Protein AF-A9FAC5-F1 (afdb_monomer)

Foldseek 3Di:
DQDLLNVLLLQLLQVLLVQFFDWDAQPQLDPVRQGFSTWTAGDPVRLVVLVLLAPSSVLRVHTATEDADQAQDAPVVVVSQLVSQVSVLVVVCVVVVHHDPRHAYEYQHQADNPNCCVVQVWDDDPPAWQWTDHDVVSNYIYGGLVRHDPDSSSLSSLCSHAFPSVLVSVVVLLPDDPPPVSCVRNVVSLVVSLVDDDDDPPDDDPRNVSSVVSSVVSVVSVVVVVVVVVVVVVVVVVVVVVVVVVVVVVVVVVVVVVVVD

Sequence (261 aa):
MRSRFDAFGKNVLRETLALTGGADTEVEVIATSQTMDIWYVPDPARAALRAELGLLGELAAEPCQFELFHDTPGPAELRGCVRKQLHWHHELERRAGGAVLFPRLCVLSSGRPATVLDAFGFAPVPGRAGLYQAAPGWRIDVVVIAELPRTRDTLLLRLLGAGAVLRDAIHELVALPDDAWERGIALPWLLRLRFEVPAEPSARTAEDVEEEEIVTEVQQWFEQLKQSLRDEARREALLEGRKEGLQEGRKEGLQEGLKEG

Nearest PDB structures (foldseek):
  1uom-assembly1_A-2  TM=2.598E-01  e=5.347E+00  Homo sapiens
  8daf-assembly1_A  TM=1.885E-01  e=9.052E+00  Homo sapiens

Secondary structure (DSSP, 8-state):
---HHHHHHHHHHHHHHHTTEEEEES-EEETTTEE-SEEEEE-GGGHHHHHHTHHHHHHTSSSEEEEEESS---HHHHHHHHHHHHHHHHHHHHHHTS--PPPEEEEEESS--HHHHHHHT-EEPTT-TTEEE--GGG-EEEEEGGGS-SSGGGHHHHTTS-HHHHHHHHHHHHTS-TT-HHHHHHHHHHHHHTT-----GGG--HHHHHHHHHHHHHHHHHHHHHHHHHHHHHHHHHHHHHHHHHHHHHHHHHHHHHHH-

Solvent-accessible surface area (backbone atoms only — not comparable to full-atom values): 14229 Å² total; per-residue (Å²): 130,85,50,68,66,46,56,40,32,52,50,42,52,37,57,59,45,46,77,28,24,53,50,44,62,59,49,71,56,45,102,83,75,46,57,43,58,30,43,36,38,55,37,78,91,31,50,69,65,26,58,73,45,26,59,60,22,61,70,46,69,46,49,26,37,42,41,81,28,64,54,54,53,48,64,68,55,50,52,49,52,51,52,49,51,56,47,42,43,53,52,51,20,64,74,69,74,43,93,64,83,81,54,35,38,38,40,40,20,12,38,80,34,60,70,34,33,63,77,64,55,41,41,76,43,87,96,38,66,31,35,27,36,43,66,77,92,67,37,44,40,41,36,23,32,69,50,46,64,98,44,80,46,38,35,73,57,22,52,42,26,46,66,72,46,21,50,53,28,49,56,54,53,66,70,45,63,92,83,39,65,65,48,73,54,43,49,68,42,57,60,51,57,61,74,70,74,86,90,70,89,89,76,72,52,75,66,55,52,50,53,50,49,48,46,50,51,54,50,54,52,52,52,50,50,56,49,50,55,52,52,48,55,49,50,51,51,51,53,51,52,51,51,50,52,55,52,50,54,53,53,51,54,53,54,51,56,66,72,78,108

Mean predicted aligned error: 8.63 Å

Organism: Sorangium cellulosum (strain So ce56) (NCBI:txid448385)

pLDDT: mean 86.5, std 12.96, range [34.47, 98.62]

Structure (mmCIF, N/CA/C/O backbone):
data_AF-A9FAC5-F1
#
_entry.id   AF-A9FAC5-F1
#
loop_
_atom_site.group_PDB
_atom_site.id
_atom_site.type_symbol
_atom_site.label_atom_id
_atom_site.label_alt_id
_atom_site.label_comp_id
_atom_site.label_asym_id
_atom_site.label_entity_id
_atom_site.label_seq_id
_atom_site.pdbx_PDB_ins_code
_atom_site.Cartn_x
_atom_site.Cartn_y
_atom_site.Cartn_z
_atom_site.occupancy
_atom_site.B_iso_or_equiv
_atom_site.auth_seq_id
_atom_site.auth_comp_id
_atom_site.auth_asym_id
_atom_site.auth_atom_id
_atom_site.pdbx_PDB_model_num
ATOM 1 N N . MET A 1 1 ? 3.709 20.226 -5.964 1.00 34.47 1 MET A N 1
ATOM 2 C CA . MET A 1 1 ? 3.265 20.216 -4.554 1.00 34.47 1 MET A CA 1
ATOM 3 C C . MET A 1 1 ? 2.830 18.786 -4.281 1.00 34.47 1 MET A C 1
ATOM 5 O O . MET A 1 1 ? 2.021 18.307 -5.061 1.00 34.47 1 MET A O 1
ATOM 9 N N . ARG A 1 2 ? 3.424 18.059 -3.323 1.00 50.31 2 ARG A N 1
ATOM 10 C CA . ARG A 1 2 ? 2.887 16.733 -2.954 1.00 50.31 2 ARG A CA 1
ATOM 11 C C . ARG A 1 2 ? 1.524 16.982 -2.302 1.00 50.31 2 ARG A C 1
ATOM 13 O O . ARG A 1 2 ? 1.450 17.831 -1.414 1.00 50.31 2 ARG A O 1
ATOM 20 N N . SER A 1 3 ? 0.461 16.354 -2.800 1.00 68.81 3 SER A N 1
ATOM 21 C CA . SER A 1 3 ? -0.874 16.507 -2.214 1.00 68.81 3 SER A CA 1
ATOM 22 C C . SER A 1 3 ? -0.889 15.890 -0.808 1.00 68.81 3 SER A C 1
ATOM 24 O O . SER A 1 3 ? -0.081 15.018 -0.485 1.00 68.81 3 SER A O 1
ATOM 26 N N . ARG A 1 4 ? -1.802 16.328 0.061 1.00 76.19 4 ARG A N 1
ATOM 27 C CA . ARG A 1 4 ? -2.005 15.726 1.396 1.00 76.19 4 ARG A CA 1
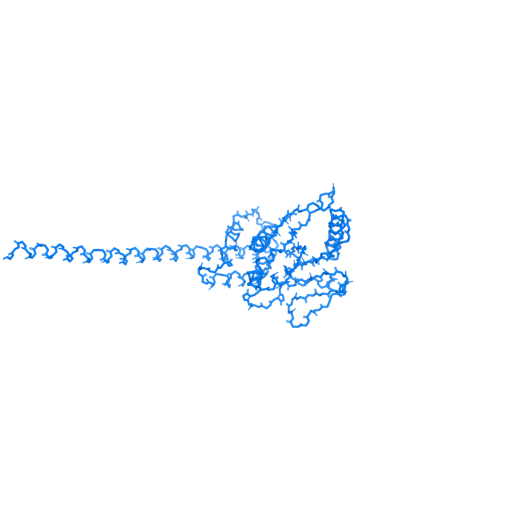ATOM 28 C C . ARG A 1 4 ? -2.288 14.219 1.330 1.00 76.19 4 ARG A C 1
ATOM 30 O O . ARG A 1 4 ? -1.847 13.465 2.195 1.00 76.19 4 ARG A O 1
ATOM 37 N N . PHE A 1 5 ? -2.952 13.772 0.263 1.00 79.75 5 PHE A N 1
ATOM 38 C CA . PHE A 1 5 ? -3.202 12.358 -0.014 1.00 79.75 5 PHE A CA 1
ATOM 39 C C . PHE A 1 5 ? -1.917 11.598 -0.364 1.00 79.75 5 PHE A C 1
ATOM 41 O O . PHE A 1 5 ? -1.731 10.482 0.115 1.00 79.75 5 PHE A O 1
ATOM 48 N N . ASP A 1 6 ? -0.977 12.223 -1.082 1.00 79.50 6 ASP A N 1
ATOM 49 C CA . ASP A 1 6 ? 0.354 11.655 -1.333 1.00 79.50 6 ASP A CA 1
ATOM 50 C C . ASP A 1 6 ? 1.128 11.439 -0.020 1.00 79.50 6 ASP A C 1
ATOM 52 O O . ASP A 1 6 ? 1.704 10.374 0.212 1.00 79.50 6 ASP A O 1
ATOM 56 N N . ALA A 1 7 ? 1.090 12.417 0.893 1.00 81.69 7 ALA A N 1
ATOM 57 C CA . ALA A 1 7 ? 1.713 12.286 2.210 1.00 81.69 7 ALA A CA 1
ATOM 58 C C . ALA A 1 7 ? 1.031 11.208 3.070 1.00 81.69 7 ALA A C 1
ATOM 60 O O . ALA A 1 7 ? 1.715 10.404 3.708 1.00 81.69 7 ALA A O 1
ATOM 61 N N . PHE A 1 8 ? -0.302 11.166 3.081 1.00 87.00 8 PHE A N 1
ATOM 62 C CA . PHE A 1 8 ? -1.079 10.127 3.754 1.00 87.00 8 PHE A CA 1
ATOM 63 C C . PHE A 1 8 ? -0.699 8.730 3.247 1.00 87.00 8 PHE A C 1
ATOM 65 O O . PHE A 1 8 ? -0.256 7.891 4.036 1.00 87.00 8 PHE A O 1
ATOM 72 N N . GLY A 1 9 ? -0.783 8.505 1.935 1.00 89.00 9 GLY A N 1
ATOM 73 C CA . GLY A 1 9 ? -0.515 7.207 1.330 1.00 89.00 9 GLY A CA 1
ATOM 74 C C . GLY A 1 9 ? 0.923 6.738 1.557 1.00 89.00 9 GLY A C 1
ATOM 75 O O . GLY A 1 9 ? 1.145 5.595 1.956 1.00 89.00 9 GLY A O 1
ATOM 76 N N . LYS A 1 10 ? 1.912 7.631 1.416 1.00 88.88 10 LYS A N 1
ATOM 77 C CA . LYS A 1 10 ? 3.325 7.300 1.685 1.00 88.88 10 LYS A CA 1
ATOM 78 C C . LYS A 1 10 ? 3.562 6.871 3.122 1.00 88.88 10 LYS A C 1
ATOM 80 O O . LYS A 1 10 ? 4.290 5.910 3.363 1.00 88.88 10 LYS A O 1
ATOM 85 N N . ASN A 1 11 ? 2.951 7.560 4.081 1.00 90.94 11 ASN A N 1
ATOM 86 C CA . ASN A 1 11 ? 3.130 7.230 5.487 1.00 90.94 11 ASN A CA 1
ATOM 87 C C . ASN A 1 11 ? 2.433 5.918 5.874 1.00 90.94 11 ASN A C 1
ATOM 89 O O . ASN A 1 11 ? 3.052 5.103 6.559 1.00 90.94 11 ASN A O 1
ATOM 93 N N . VAL A 1 12 ? 1.207 5.678 5.393 1.00 93.31 12 VAL A N 1
ATOM 94 C CA . VAL A 1 12 ? 0.502 4.399 5.596 1.00 93.31 12 VAL A CA 1
ATOM 95 C C . VAL A 1 12 ? 1.305 3.248 4.997 1.00 93.31 12 VAL A C 1
ATOM 97 O O . VAL A 1 12 ? 1.543 2.244 5.671 1.00 93.31 12 VAL A O 1
ATOM 100 N N . LEU A 1 13 ? 1.783 3.402 3.759 1.00 95.00 13 LEU A N 1
ATOM 101 C CA . LEU A 1 13 ? 2.592 2.390 3.086 1.00 95.00 13 LEU A CA 1
ATOM 102 C C . LEU A 1 13 ? 3.901 2.116 3.844 1.00 95.00 13 LEU A C 1
ATOM 104 O O . LEU A 1 13 ? 4.227 0.955 4.092 1.00 95.00 13 LEU A O 1
ATOM 108 N N . ARG A 1 14 ? 4.619 3.165 4.274 1.00 94.56 14 ARG A N 1
ATOM 109 C CA . ARG A 1 14 ? 5.858 3.026 5.059 1.00 94.56 14 ARG A CA 1
ATOM 110 C C . ARG A 1 14 ? 5.616 2.281 6.365 1.00 94.56 14 ARG A C 1
ATOM 112 O O . ARG A 1 14 ? 6.342 1.337 6.652 1.00 94.56 14 ARG A O 1
ATOM 119 N N . GLU A 1 15 ? 4.640 2.701 7.167 1.00 93.81 15 GLU A N 1
ATOM 120 C CA . GLU A 1 15 ? 4.400 2.079 8.475 1.00 93.81 15 GLU A CA 1
ATOM 121 C C . GLU A 1 15 ? 3.932 0.633 8.353 1.00 93.81 15 GLU A C 1
ATOM 123 O O . GLU A 1 15 ? 4.377 -0.214 9.123 1.00 93.81 15 GLU A O 1
ATOM 128 N N . THR A 1 16 ? 3.130 0.332 7.332 1.00 95.06 16 THR A N 1
ATOM 129 C CA . THR A 1 16 ? 2.745 -1.045 7.007 1.00 95.06 16 THR A CA 1
ATOM 130 C C . THR A 1 16 ? 3.970 -1.904 6.700 1.00 95.06 16 THR A C 1
ATOM 132 O O . THR A 1 16 ? 4.147 -2.979 7.272 1.00 95.06 16 THR A O 1
ATOM 135 N N . LEU A 1 17 ? 4.853 -1.431 5.817 1.00 96.31 17 LEU A N 1
ATOM 136 C CA . LEU A 1 17 ? 6.056 -2.167 5.429 1.00 96.31 17 LEU A CA 1
ATOM 137 C C . LEU A 1 17 ? 7.047 -2.305 6.597 1.00 96.31 17 LEU A C 1
ATOM 139 O O . LEU A 1 17 ? 7.633 -3.374 6.777 1.00 96.31 17 LEU A O 1
ATOM 143 N N . ALA A 1 18 ? 7.173 -1.284 7.447 1.00 95.44 18 ALA A N 1
ATOM 144 C CA . ALA A 1 18 ? 8.044 -1.291 8.626 1.00 95.44 18 ALA A CA 1
ATOM 145 C C . ALA A 1 18 ? 7.684 -2.381 9.655 1.00 95.44 18 ALA A C 1
ATOM 147 O O . ALA A 1 18 ? 8.533 -2.794 10.448 1.00 95.44 18 ALA A O 1
ATOM 148 N N . LEU A 1 19 ? 6.456 -2.917 9.622 1.00 93.00 19 LEU A N 1
ATOM 149 C CA . LEU A 1 19 ? 6.084 -4.088 10.423 1.00 93.00 19 LEU A CA 1
ATOM 150 C C . LEU A 1 19 ? 6.889 -5.335 10.051 1.00 93.00 19 LEU A C 1
ATOM 152 O O . LEU A 1 19 ? 6.982 -6.260 10.854 1.00 93.00 19 LEU A O 1
ATOM 156 N N . THR A 1 20 ? 7.469 -5.392 8.854 1.00 95.94 20 THR A N 1
ATOM 157 C CA . THR A 1 20 ? 7.966 -6.641 8.267 1.00 95.94 20 THR A CA 1
ATOM 158 C C . THR A 1 20 ? 9.364 -6.573 7.653 1.00 95.94 20 THR A C 1
ATOM 160 O O . THR A 1 20 ? 9.864 -7.588 7.160 1.00 95.94 20 THR A O 1
ATOM 163 N N . GLY A 1 21 ? 9.999 -5.403 7.681 1.00 94.94 21 GLY A N 1
ATOM 164 C CA . GLY A 1 21 ? 11.314 -5.161 7.100 1.00 94.94 21 GLY A CA 1
ATOM 165 C C . GLY A 1 21 ? 11.781 -3.720 7.300 1.00 94.94 21 GLY A C 1
ATOM 166 O O . GLY A 1 21 ? 11.101 -2.923 7.945 1.00 94.94 21 GLY A O 1
ATOM 167 N N . GLY A 1 22 ? 12.944 -3.388 6.742 1.00 90.94 22 GLY A N 1
ATOM 168 C CA . GLY A 1 22 ? 13.412 -2.005 6.649 1.00 90.94 22 GLY A CA 1
ATOM 169 C C . GLY A 1 22 ? 12.649 -1.266 5.553 1.00 90.94 22 GLY A C 1
ATOM 170 O O . GLY A 1 22 ? 12.572 -1.766 4.434 1.00 90.94 22 GLY A O 1
ATOM 171 N N . ALA A 1 23 ? 12.072 -0.108 5.873 1.00 86.88 23 ALA A N 1
ATOM 172 C CA . ALA A 1 23 ? 11.305 0.723 4.946 1.00 86.88 23 ALA A CA 1
ATOM 173 C C . ALA A 1 23 ? 11.825 2.165 5.006 1.00 86.88 23 ALA A C 1
ATOM 175 O O . ALA A 1 23 ? 11.341 2.984 5.791 1.00 86.88 23 ALA A O 1
ATOM 176 N N . ASP A 1 24 ? 12.836 2.453 4.191 1.00 83.94 24 ASP A N 1
ATOM 177 C CA . ASP A 1 24 ? 13.500 3.750 4.157 1.00 83.94 24 ASP A CA 1
ATOM 178 C C . ASP A 1 24 ? 12.782 4.676 3.173 1.00 83.94 24 ASP A C 1
ATOM 180 O O . ASP A 1 24 ? 12.600 4.344 2.000 1.00 83.94 24 ASP A O 1
ATOM 184 N N . THR A 1 25 ? 12.380 5.856 3.640 1.00 77.25 25 THR A N 1
ATOM 185 C CA . THR A 1 25 ? 11.838 6.910 2.777 1.00 77.25 25 THR A CA 1
ATOM 186 C C . THR A 1 25 ? 12.930 7.855 2.322 1.00 77.25 25 THR A C 1
ATOM 188 O O . THR A 1 25 ? 13.894 8.094 3.043 1.00 77.25 25 THR A O 1
ATOM 191 N N . GLU A 1 26 ? 12.721 8.461 1.158 1.00 66.56 26 GLU A N 1
ATOM 192 C CA . GLU A 1 26 ? 13.563 9.544 0.650 1.00 66.56 26 GLU A CA 1
ATOM 193 C C . GLU A 1 26 ? 15.040 9.166 0.465 1.00 66.56 26 GLU A C 1
ATOM 195 O O . GLU A 1 26 ? 15.929 10.010 0.564 1.00 66.56 26 GLU A O 1
ATOM 200 N N . VAL A 1 27 ? 15.307 7.894 0.152 1.00 63.78 27 VAL A N 1
ATOM 201 C CA . VAL A 1 27 ? 16.659 7.422 -0.159 1.00 63.78 27 VAL A CA 1
ATOM 202 C C . VAL A 1 27 ? 17.192 8.207 -1.353 1.00 63.78 27 VAL A C 1
ATOM 204 O O . VAL A 1 27 ? 16.611 8.173 -2.442 1.00 63.78 27 VAL A O 1
ATOM 207 N N . GLU A 1 28 ? 18.282 8.941 -1.128 1.00 64.38 28 GLU A N 1
ATOM 208 C CA . GLU A 1 28 ? 18.936 9.722 -2.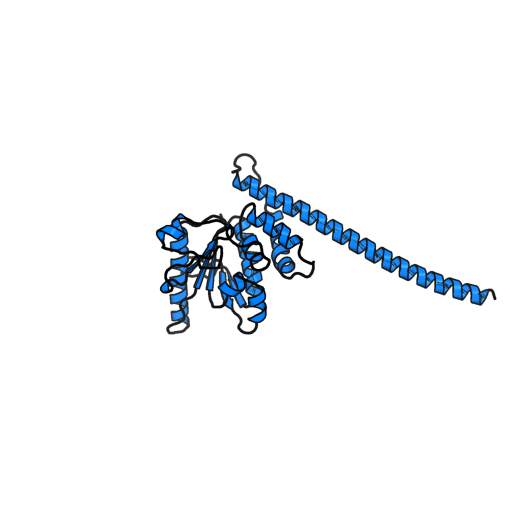168 1.00 64.38 28 GLU A CA 1
ATOM 209 C C . GLU A 1 28 ? 19.572 8.776 -3.182 1.00 64.38 28 GLU A C 1
ATOM 211 O O . GLU A 1 28 ? 20.466 7.987 -2.870 1.00 64.38 28 GLU A O 1
ATOM 216 N N . VAL A 1 29 ? 19.067 8.857 -4.408 1.00 60.47 29 VAL A N 1
ATOM 217 C CA . VAL A 1 29 ? 19.513 8.022 -5.512 1.00 60.47 29 VAL A CA 1
ATOM 218 C C . VAL A 1 29 ? 20.714 8.673 -6.186 1.00 60.47 29 VAL A C 1
ATOM 220 O O . VAL A 1 29 ? 21.734 8.027 -6.320 1.00 60.47 29 VAL A O 1
ATOM 223 N N . ILE A 1 30 ? 20.6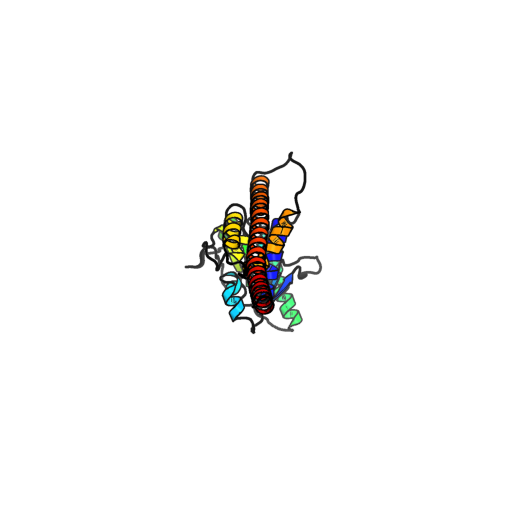42 9.960 -6.547 1.00 56.12 30 ILE A N 1
ATOM 224 C CA . ILE A 1 30 ? 21.716 10.707 -7.234 1.00 56.12 30 ILE A CA 1
ATOM 225 C C . ILE A 1 30 ? 22.070 11.948 -6.408 1.00 56.12 30 ILE A C 1
ATOM 227 O O . ILE A 1 30 ? 21.158 12.571 -5.874 1.00 56.12 30 ILE A O 1
ATOM 231 N N . ALA A 1 31 ? 23.328 12.407 -6.470 1.00 53.28 31 ALA A N 1
ATOM 232 C CA . ALA A 1 31 ? 23.818 13.696 -5.941 1.00 53.28 31 ALA A CA 1
ATOM 233 C C . ALA A 1 31 ? 23.070 14.963 -6.442 1.00 53.28 31 ALA A C 1
ATOM 235 O O . ALA A 1 31 ? 23.428 16.086 -6.093 1.00 53.28 31 ALA A O 1
ATOM 236 N N . THR A 1 32 ? 22.051 14.807 -7.293 1.00 49.69 32 THR A N 1
ATOM 237 C CA . THR A 1 32 ? 21.131 15.853 -7.758 1.00 49.69 32 THR A CA 1
ATOM 238 C C . THR A 1 32 ? 19.740 15.757 -7.106 1.00 49.69 32 THR A C 1
ATOM 240 O O . THR A 1 32 ? 18.773 16.271 -7.667 1.00 49.69 32 THR A O 1
ATOM 243 N N . SER A 1 33 ? 19.613 15.158 -5.909 1.00 61.03 33 SER A N 1
ATOM 244 C CA . SER A 1 33 ? 18.396 15.120 -5.062 1.00 61.03 33 SER A CA 1
ATOM 245 C C . SER A 1 33 ? 17.191 14.335 -5.610 1.00 61.03 33 SER A C 1
ATOM 247 O O . SER A 1 33 ? 16.037 14.663 -5.342 1.00 61.03 33 SER A O 1
ATOM 249 N N . GLN A 1 34 ? 17.417 13.280 -6.398 1.00 63.00 34 GLN A N 1
ATOM 250 C CA . GLN A 1 34 ? 16.326 12.359 -6.749 1.00 63.00 34 GLN A CA 1
ATOM 251 C C . GLN A 1 34 ? 16.097 11.385 -5.592 1.00 63.00 34 GLN A C 1
ATOM 253 O O . GLN A 1 34 ? 17.019 10.664 -5.220 1.00 63.00 34 GLN A O 1
ATOM 258 N N . THR A 1 35 ? 14.875 11.338 -5.065 1.00 75.00 35 THR A N 1
ATOM 259 C CA . THR A 1 35 ? 14.494 10.428 -3.983 1.00 75.00 35 THR A CA 1
ATOM 260 C C . THR A 1 35 ? 13.489 9.380 -4.449 1.00 75.00 35 THR A C 1
ATOM 262 O O . THR A 1 35 ? 12.613 9.650 -5.282 1.00 75.00 35 THR A O 1
ATOM 265 N N . MET A 1 36 ? 13.643 8.162 -3.936 1.00 83.69 36 MET A N 1
ATOM 266 C CA . MET A 1 36 ? 12.613 7.121 -4.021 1.00 83.69 36 MET A CA 1
ATOM 267 C C . MET A 1 36 ? 11.566 7.382 -2.945 1.00 83.69 36 MET A C 1
ATOM 269 O O . MET A 1 36 ? 11.909 7.890 -1.873 1.00 83.69 36 MET A O 1
ATOM 273 N N . ASP A 1 37 ? 10.308 7.027 -3.208 1.00 89.06 37 ASP A N 1
ATOM 274 C CA . ASP A 1 37 ? 9.290 7.158 -2.166 1.00 89.06 37 ASP A CA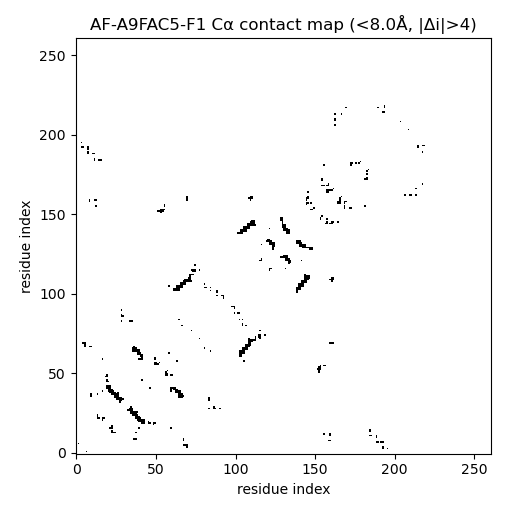 1
ATOM 275 C C . ASP A 1 37 ? 9.587 6.193 -1.017 1.00 89.06 37 ASP A C 1
ATOM 277 O O . ASP A 1 37 ? 9.719 6.637 0.123 1.00 89.06 37 ASP A O 1
ATOM 281 N N . ILE A 1 38 ? 9.751 4.899 -1.320 1.00 93.88 38 ILE A N 1
ATOM 282 C CA . ILE A 1 38 ? 10.164 3.888 -0.340 1.00 93.88 38 ILE A CA 1
ATOM 283 C C . ILE A 1 38 ? 11.137 2.896 -0.976 1.00 93.88 38 ILE A C 1
ATOM 285 O O . ILE A 1 38 ? 10.849 2.291 -2.012 1.00 93.88 38 ILE A O 1
ATOM 289 N N . TRP A 1 39 ? 12.268 2.682 -0.310 1.00 95.56 39 TRP A N 1
ATOM 290 C CA . TRP A 1 39 ? 13.114 1.511 -0.495 1.00 95.56 39 TRP A CA 1
ATOM 291 C C . TRP A 1 39 ? 12.816 0.502 0.612 1.00 95.56 39 TRP A C 1
ATOM 293 O O . TRP A 1 39 ? 12.909 0.823 1.797 1.00 95.56 39 TRP A O 1
ATOM 303 N N . TYR A 1 40 ? 12.445 -0.714 0.225 1.00 96.69 40 TYR A N 1
ATOM 304 C CA . TYR A 1 40 ? 12.062 -1.764 1.154 1.00 96.69 40 TYR A CA 1
ATOM 305 C C . TYR A 1 40 ? 13.028 -2.947 1.110 1.00 96.69 40 TYR A C 1
ATOM 307 O O . TYR A 1 40 ? 13.403 -3.417 0.035 1.00 96.69 40 TYR A O 1
ATOM 315 N N . VAL A 1 41 ? 13.379 -3.469 2.287 1.00 96.62 41 VAL A N 1
ATOM 316 C CA . VAL A 1 41 ? 14.167 -4.692 2.469 1.00 96.62 41 VAL A CA 1
ATOM 317 C C . VAL A 1 41 ? 13.436 -5.614 3.455 1.00 96.62 41 VAL A C 1
ATOM 319 O O . VAL A 1 41 ? 13.334 -5.263 4.633 1.00 96.62 41 VAL A O 1
ATOM 322 N N . PRO A 1 42 ? 12.942 -6.792 3.028 1.00 97.00 42 PRO A N 1
ATOM 323 C CA . PRO A 1 42 ? 12.205 -7.695 3.910 1.00 97.00 42 PRO A CA 1
ATOM 324 C C . PRO A 1 42 ? 13.094 -8.281 5.009 1.00 97.00 42 PRO A C 1
ATOM 326 O O . PRO A 1 42 ? 14.208 -8.723 4.736 1.00 97.00 42 PRO A O 1
ATOM 329 N N . ASP A 1 43 ? 12.572 -8.373 6.235 1.00 97.00 43 ASP A N 1
ATOM 330 C CA . ASP A 1 43 ? 13.190 -9.142 7.322 1.00 97.00 43 ASP A CA 1
ATOM 331 C C . ASP A 1 43 ? 12.785 -10.622 7.189 1.00 97.00 43 ASP A C 1
ATOM 333 O O . ASP A 1 43 ? 11.608 -10.950 7.384 1.00 97.00 43 ASP A O 1
ATOM 337 N N . PRO A 1 44 ? 13.702 -11.557 6.879 1.00 94.94 44 PRO A N 1
ATOM 338 C CA . PRO A 1 44 ? 13.358 -12.970 6.725 1.00 94.94 44 PRO A CA 1
ATOM 339 C C . PRO A 1 44 ? 12.630 -13.565 7.940 1.00 94.94 44 PRO A C 1
ATOM 341 O O . PRO A 1 44 ? 11.764 -14.421 7.758 1.00 94.94 44 PRO A O 1
ATOM 344 N N . ALA A 1 45 ? 12.903 -13.076 9.156 1.00 97.00 45 ALA A N 1
ATOM 345 C CA . ALA A 1 45 ? 12.256 -13.550 10.379 1.00 97.00 45 ALA A CA 1
ATOM 346 C C . ALA A 1 45 ? 10.761 -13.187 10.456 1.00 97.00 45 ALA A C 1
ATOM 348 O O . ALA A 1 45 ? 10.007 -13.826 11.187 1.00 97.00 45 ALA A O 1
ATOM 349 N N . ARG A 1 46 ? 10.309 -12.195 9.678 1.00 96.50 46 ARG A N 1
ATOM 350 C CA . ARG A 1 46 ? 8.919 -11.709 9.650 1.00 96.50 46 ARG A CA 1
ATOM 351 C C . ARG A 1 46 ? 8.132 -12.178 8.424 1.00 96.50 46 ARG A C 1
ATOM 353 O O . ARG A 1 46 ? 7.147 -11.552 8.045 1.00 96.50 46 ARG A O 1
ATOM 360 N N . ALA A 1 47 ? 8.544 -13.279 7.793 1.00 96.19 47 ALA A N 1
ATOM 361 C CA . ALA A 1 47 ? 7.884 -13.807 6.596 1.00 96.19 47 ALA A CA 1
ATOM 362 C C . ALA A 1 47 ? 6.401 -14.155 6.805 1.00 96.19 47 ALA A C 1
ATOM 364 O O . ALA A 1 47 ? 5.589 -13.868 5.930 1.00 96.19 47 ALA A O 1
ATOM 365 N N . ALA A 1 48 ? 6.044 -14.718 7.965 1.00 95.62 48 ALA A N 1
ATOM 366 C CA . ALA A 1 48 ? 4.650 -15.024 8.291 1.00 95.62 48 ALA A CA 1
ATOM 367 C C . ALA A 1 48 ? 3.798 -13.748 8.371 1.00 95.62 48 ALA A C 1
ATOM 369 O O . ALA A 1 48 ? 2.772 -13.657 7.710 1.00 95.62 48 ALA A O 1
ATOM 370 N N . LEU A 1 49 ? 4.292 -12.723 9.074 1.00 94.75 49 LEU A N 1
ATOM 371 C CA . LEU A 1 49 ? 3.616 -11.430 9.169 1.00 94.75 49 LEU A CA 1
ATOM 372 C C . LEU A 1 49 ? 3.523 -10.719 7.809 1.00 94.75 49 LEU A C 1
ATOM 374 O O . LEU A 1 49 ? 2.519 -10.082 7.526 1.00 94.75 49 LEU A O 1
ATOM 378 N N . ARG A 1 50 ? 4.527 -10.855 6.926 1.00 96.69 50 ARG A N 1
ATOM 379 C CA . ARG A 1 50 ? 4.401 -10.356 5.541 1.00 96.69 50 ARG A CA 1
ATOM 380 C C . ARG A 1 50 ? 3.260 -11.007 4.792 1.00 96.69 50 ARG A C 1
ATOM 382 O O . ARG A 1 50 ? 2.576 -10.307 4.060 1.00 96.69 50 ARG A O 1
ATOM 389 N N . ALA A 1 51 ? 3.071 -12.315 4.940 1.00 95.19 51 ALA A N 1
ATOM 390 C CA . ALA A 1 51 ? 1.991 -13.008 4.249 1.00 95.19 51 ALA A CA 1
ATOM 391 C C . ALA A 1 51 ? 0.610 -12.467 4.668 1.00 95.19 51 ALA A C 1
ATOM 393 O O . ALA A 1 51 ? -0.301 -12.431 3.846 1.00 95.19 51 ALA A O 1
ATOM 394 N N . GLU A 1 52 ? 0.474 -11.969 5.902 1.00 94.19 52 GLU A N 1
ATOM 395 C CA . GLU A 1 52 ? -0.748 -11.312 6.390 1.00 94.19 52 GLU A CA 1
ATOM 396 C C . GLU A 1 52 ? -1.004 -9.934 5.750 1.00 94.19 52 GLU A C 1
ATOM 398 O O . GLU A 1 52 ? -2.130 -9.445 5.788 1.00 94.19 52 GLU A O 1
ATOM 403 N N . LEU A 1 53 ? -0.004 -9.319 5.101 1.00 95.38 53 LEU A N 1
ATOM 404 C CA . LEU A 1 53 ? -0.167 -8.062 4.355 1.00 95.38 53 LEU A CA 1
ATOM 405 C C . LEU A 1 53 ? -0.824 -8.258 2.971 1.00 95.38 53 LEU A C 1
ATOM 407 O O . LEU A 1 53 ? -0.911 -7.304 2.192 1.00 95.38 53 LEU A O 1
ATOM 411 N N . GLY A 1 54 ? -1.230 -9.485 2.628 1.00 95.50 54 GLY A N 1
ATOM 412 C CA . GLY A 1 54 ? -1.876 -9.813 1.359 1.00 95.50 54 GLY A CA 1
ATOM 413 C C . GLY A 1 54 ? -1.012 -9.457 0.148 1.00 95.50 54 GLY A C 1
ATOM 414 O O . GLY A 1 54 ? 0.196 -9.707 0.130 1.00 95.50 54 GLY A O 1
ATOM 415 N N . LEU A 1 55 ? -1.613 -8.818 -0.861 1.00 96.69 55 LEU A N 1
ATOM 416 C CA . LEU A 1 55 ? -0.917 -8.468 -2.106 1.00 96.69 55 LEU A CA 1
ATOM 417 C C . LEU A 1 55 ? 0.309 -7.573 -1.861 1.00 96.69 55 LEU A C 1
ATOM 419 O O . LEU A 1 55 ? 1.320 -7.721 -2.547 1.00 96.69 55 LEU A O 1
ATOM 423 N N . LEU A 1 56 ? 0.249 -6.662 -0.884 1.00 97.12 56 LEU A N 1
ATOM 424 C CA . LEU A 1 56 ? 1.394 -5.812 -0.551 1.00 97.12 56 LEU A CA 1
ATOM 425 C C . LEU A 1 56 ? 2.574 -6.647 -0.037 1.00 97.12 56 LEU A C 1
ATOM 427 O O . LEU A 1 56 ? 3.712 -6.411 -0.438 1.00 97.12 56 LEU A O 1
ATOM 431 N N . GLY A 1 57 ? 2.301 -7.650 0.798 1.00 96.94 57 GLY A N 1
ATOM 432 C CA . GLY A 1 57 ? 3.308 -8.582 1.302 1.00 96.94 57 GLY A CA 1
ATOM 433 C C . GLY A 1 57 ? 3.962 -9.411 0.202 1.00 96.94 57 GLY A C 1
ATOM 434 O O . GLY A 1 57 ? 5.170 -9.640 0.231 1.00 96.94 57 GLY A O 1
ATOM 435 N N . GLU A 1 58 ? 3.182 -9.812 -0.802 1.00 95.69 58 GLU A N 1
ATOM 436 C CA . GLU A 1 58 ? 3.691 -10.533 -1.969 1.00 95.69 58 GLU A CA 1
ATOM 437 C C . GLU A 1 58 ? 4.601 -9.668 -2.850 1.00 95.69 58 GLU A C 1
ATOM 439 O O . GLU A 1 58 ? 5.656 -10.123 -3.294 1.00 95.69 58 GLU A O 1
ATOM 444 N N . LEU A 1 59 ? 4.222 -8.408 -3.086 1.00 96.12 59 LEU A N 1
ATOM 445 C CA . LEU A 1 59 ? 5.063 -7.441 -3.802 1.00 96.12 59 LEU A CA 1
ATOM 446 C C . LEU A 1 59 ? 6.367 -7.164 -3.038 1.00 96.12 59 LEU A C 1
ATOM 448 O O . LEU A 1 59 ? 7.420 -6.997 -3.652 1.00 96.12 59 LEU A O 1
ATOM 452 N N . ALA A 1 60 ? 6.289 -7.184 -1.706 1.00 96.44 60 ALA A N 1
ATOM 453 C CA . ALA A 1 60 ? 7.376 -6.983 -0.758 1.00 96.44 60 ALA A CA 1
ATOM 454 C C . ALA A 1 60 ? 8.123 -8.285 -0.377 1.00 96.44 60 ALA A C 1
ATOM 456 O O . ALA A 1 60 ? 8.782 -8.353 0.660 1.00 96.44 60 ALA A O 1
ATOM 457 N N . ALA A 1 61 ? 8.037 -9.352 -1.179 1.00 95.69 61 ALA A N 1
ATOM 458 C CA . ALA A 1 61 ? 8.721 -10.614 -0.871 1.00 95.69 61 ALA A CA 1
ATOM 459 C C . ALA A 1 61 ? 10.259 -10.528 -0.985 1.00 95.69 61 ALA A C 1
ATOM 461 O O . ALA A 1 61 ? 10.975 -11.304 -0.352 1.00 95.69 61 ALA A O 1
ATOM 462 N N . GLU A 1 62 ? 10.762 -9.575 -1.770 1.00 95.06 62 GLU A N 1
ATOM 463 C CA . GLU A 1 62 ? 12.180 -9.310 -2.036 1.00 95.06 62 GLU A CA 1
ATOM 464 C C . GLU A 1 62 ? 12.467 -7.804 -1.881 1.00 95.06 62 GLU A C 1
ATOM 466 O O . GLU A 1 62 ? 11.522 -7.008 -1.862 1.00 95.06 62 GLU A O 1
ATOM 471 N N . PRO A 1 63 ? 13.746 -7.376 -1.799 1.00 95.44 63 PRO A N 1
ATOM 472 C CA . PRO A 1 63 ? 14.079 -5.958 -1.835 1.00 95.44 63 PRO A CA 1
ATOM 473 C C . PRO A 1 63 ? 13.478 -5.263 -3.061 1.00 95.44 63 PRO A C 1
ATOM 475 O O . PRO A 1 63 ? 13.670 -5.697 -4.206 1.00 95.44 63 PRO A O 1
ATOM 478 N N . CYS A 1 64 ? 12.731 -4.192 -2.821 1.00 95.88 64 CYS A N 1
ATOM 479 C CA . CYS A 1 64 ? 11.969 -3.515 -3.859 1.00 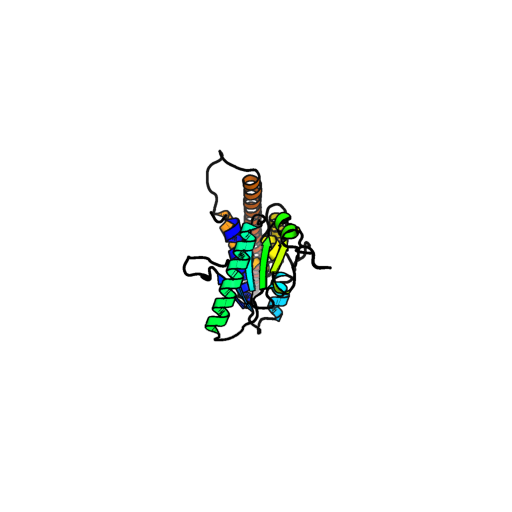95.88 64 CYS A CA 1
ATOM 480 C C . CYS A 1 64 ? 11.809 -2.019 -3.590 1.00 95.88 64 CYS A C 1
ATOM 482 O O . CYS A 1 64 ? 11.884 -1.534 -2.462 1.00 95.88 64 CYS A O 1
ATOM 484 N N . GLN A 1 65 ? 11.601 -1.288 -4.677 1.00 96.12 65 GLN A N 1
ATOM 485 C CA . GLN A 1 65 ? 11.235 0.117 -4.688 1.00 96.12 65 GLN A CA 1
ATOM 486 C C . GLN A 1 65 ? 9.720 0.233 -4.815 1.00 96.12 65 GLN A C 1
ATOM 488 O O . GLN A 1 65 ? 9.147 -0.376 -5.716 1.00 96.12 65 GLN A O 1
ATOM 493 N N . PHE A 1 66 ? 9.094 1.069 -3.994 1.00 97.06 66 PHE A N 1
ATOM 494 C CA . PHE A 1 66 ? 7.720 1.515 -4.215 1.00 97.06 66 PHE A CA 1
ATOM 495 C C . PHE A 1 66 ? 7.713 2.977 -4.655 1.00 97.06 66 PHE A C 1
ATOM 497 O O . PHE A 1 66 ? 8.422 3.803 -4.083 1.00 97.06 66 PHE A O 1
ATOM 504 N N . GLU A 1 67 ? 6.903 3.284 -5.664 1.00 95.56 67 GLU A N 1
ATOM 505 C CA . GLU A 1 67 ? 6.586 4.643 -6.109 1.00 95.56 67 GLU A CA 1
ATOM 506 C C . GLU A 1 67 ? 5.064 4.779 -6.118 1.00 95.56 67 GLU A C 1
ATOM 508 O O . GLU A 1 67 ? 4.380 4.015 -6.807 1.00 95.56 67 GLU A O 1
ATOM 513 N N . LEU A 1 68 ? 4.539 5.706 -5.315 1.00 94.12 68 LEU A N 1
ATOM 514 C CA . LEU A 1 68 ? 3.103 5.908 -5.150 1.00 94.12 68 LEU A CA 1
ATOM 515 C C . LEU A 1 68 ? 2.656 7.132 -5.941 1.00 94.12 68 LEU A C 1
ATOM 517 O O . LEU A 1 68 ? 3.243 8.206 -5.829 1.00 94.12 68 LEU A O 1
ATOM 521 N N . PHE A 1 69 ? 1.573 6.965 -6.691 1.00 92.56 69 PHE A N 1
ATOM 522 C CA . PHE A 1 69 ? 0.944 8.026 -7.449 1.00 92.56 69 PHE A CA 1
ATOM 523 C C . PHE A 1 69 ? -0.543 8.129 -7.100 1.00 92.56 69 PHE A C 1
ATOM 525 O O . PHE A 1 69 ? -1.329 7.217 -7.375 1.00 92.56 69 PHE A O 1
ATOM 532 N N . HIS A 1 70 ? -0.911 9.268 -6.506 1.00 87.12 70 HIS A N 1
ATOM 533 C CA . HIS A 1 70 ? -2.310 9.647 -6.284 1.00 87.12 70 HIS A CA 1
ATOM 534 C C . HIS A 1 70 ? -3.058 9.881 -7.596 1.00 87.12 70 HIS A C 1
ATOM 536 O O . HIS A 1 70 ? -4.227 9.534 -7.689 1.00 87.12 70 HIS A O 1
ATOM 542 N N . ASP A 1 71 ? -2.372 10.385 -8.620 1.00 87.50 71 ASP A N 1
ATOM 543 C CA . ASP A 1 71 ? -2.899 10.536 -9.979 1.00 87.50 71 ASP A CA 1
ATOM 544 C C . ASP A 1 71 ? -2.288 9.483 -10.902 1.00 87.50 71 ASP A C 1
ATOM 546 O O . ASP A 1 71 ? -1.179 9.013 -10.672 1.00 87.50 71 ASP A O 1
ATOM 550 N N . THR A 1 72 ? -2.962 9.104 -11.986 1.00 91.38 72 THR A N 1
ATOM 551 C CA . THR A 1 72 ? -2.393 8.106 -12.905 1.00 91.38 72 THR A CA 1
ATOM 552 C C . THR A 1 72 ? -1.103 8.621 -13.558 1.00 91.38 72 THR A C 1
ATOM 554 O O . THR A 1 72 ? -1.164 9.638 -14.255 1.00 91.38 72 THR A O 1
ATOM 557 N N . PRO A 1 73 ? 0.047 7.930 -13.415 1.00 95.19 73 PRO A N 1
ATOM 558 C CA . PRO A 1 73 ? 1.300 8.380 -14.001 1.00 95.19 73 PRO A CA 1
ATOM 559 C C . PRO A 1 73 ? 1.275 8.257 -15.526 1.00 95.19 73 PRO A C 1
ATOM 561 O O . PRO A 1 73 ? 0.711 7.317 -16.092 1.00 95.19 73 PRO A O 1
ATOM 564 N N . GLY A 1 74 ? 1.949 9.182 -16.199 1.00 97.44 74 GLY A N 1
ATOM 565 C CA . GLY A 1 74 ? 2.230 9.129 -17.622 1.00 97.44 74 GLY A CA 1
ATOM 566 C C . GLY A 1 74 ? 3.602 8.517 -17.950 1.00 97.44 74 GLY A C 1
ATOM 567 O O . GLY A 1 74 ? 4.380 8.110 -17.077 1.00 97.44 74 GLY A O 1
ATOM 568 N N . PRO A 1 75 ? 3.956 8.462 -19.249 1.00 97.62 75 PRO A N 1
ATOM 569 C CA . PRO A 1 75 ? 5.233 7.913 -19.707 1.00 97.62 75 PRO A CA 1
ATOM 570 C C . PRO A 1 75 ? 6.475 8.594 -19.118 1.00 97.62 75 PRO A C 1
ATOM 572 O O . PRO A 1 75 ? 7.521 7.955 -18.986 1.00 97.62 75 PRO A O 1
ATOM 575 N N . ALA A 1 76 ? 6.393 9.890 -18.808 1.00 96.44 76 ALA A N 1
ATOM 576 C CA . ALA A 1 76 ? 7.506 10.642 -18.241 1.00 96.44 76 ALA A CA 1
ATOM 577 C C . ALA A 1 76 ? 7.752 10.258 -16.775 1.00 96.44 76 ALA A C 1
ATOM 579 O O . ALA A 1 76 ? 8.908 10.014 -16.414 1.00 96.44 76 ALA A O 1
ATOM 580 N N . GLU A 1 77 ? 6.695 10.136 -15.960 1.00 95.94 77 GLU A N 1
ATOM 581 C CA . GLU A 1 77 ? 6.817 9.657 -14.581 1.00 95.94 77 GLU A CA 1
ATOM 582 C C . GLU A 1 77 ? 7.369 8.232 -14.535 1.00 95.94 77 GLU A C 1
ATOM 584 O O . GLU A 1 77 ? 8.346 8.000 -13.822 1.00 95.94 77 GLU A O 1
ATOM 589 N N . LEU A 1 78 ? 6.856 7.310 -15.365 1.00 97.19 78 LEU A N 1
ATOM 590 C CA . LEU A 1 78 ? 7.375 5.937 -15.398 1.00 97.19 78 LEU A CA 1
ATOM 591 C C . LEU A 1 78 ? 8.874 5.904 -15.736 1.00 97.19 78 LEU A C 1
ATOM 593 O O . LEU A 1 78 ? 9.650 5.234 -15.056 1.00 97.19 78 LEU A O 1
ATOM 597 N N . ARG A 1 79 ? 9.320 6.647 -16.761 1.00 96.56 79 ARG A N 1
ATOM 598 C CA . ARG A 1 79 ? 10.759 6.748 -17.081 1.00 96.56 79 ARG A CA 1
ATOM 599 C C . ARG A 1 79 ? 11.560 7.330 -15.915 1.00 96.56 79 ARG A C 1
ATOM 601 O O . ARG A 1 79 ? 12.718 6.958 -15.731 1.00 96.56 79 ARG A O 1
ATOM 608 N N . GLY A 1 80 ? 10.959 8.227 -15.134 1.00 95.31 80 GLY A N 1
ATOM 609 C CA . GLY A 1 80 ? 11.502 8.713 -13.870 1.00 95.31 80 GLY A CA 1
ATOM 610 C C . GLY A 1 80 ? 11.728 7.586 -12.865 1.00 95.31 80 GLY A C 1
ATOM 611 O O . GLY A 1 80 ? 12.847 7.442 -12.375 1.00 95.31 80 GLY A O 1
ATOM 612 N N . CYS A 1 81 ? 10.717 6.753 -12.615 1.00 95.56 81 CYS A N 1
ATOM 613 C CA . CYS A 1 81 ? 10.817 5.600 -11.716 1.00 95.56 81 CYS A CA 1
ATOM 614 C C . CYS A 1 81 ? 11.895 4.607 -12.176 1.00 95.56 81 CYS A C 1
ATOM 616 O O . CYS A 1 81 ? 12.750 4.221 -11.383 1.00 95.56 81 CYS A O 1
ATOM 618 N N . VAL A 1 82 ? 11.929 4.268 -13.471 1.00 95.88 82 VAL A N 1
ATOM 619 C CA . VAL A 1 82 ? 12.943 3.359 -14.042 1.00 95.88 82 VAL A CA 1
ATOM 620 C C . VAL A 1 82 ? 14.354 3.930 -13.901 1.00 95.88 82 VAL A C 1
ATOM 622 O O . VAL A 1 82 ? 15.290 3.210 -13.559 1.00 95.88 82 VAL A O 1
ATOM 625 N N . ARG A 1 83 ? 14.530 5.239 -14.117 1.00 95.06 83 ARG A N 1
ATOM 626 C CA . ARG A 1 83 ? 15.823 5.902 -13.896 1.00 95.06 83 ARG A CA 1
ATOM 627 C C . ARG A 1 83 ? 16.276 5.768 -12.440 1.00 95.06 83 ARG A C 1
ATOM 629 O O . ARG A 1 83 ? 17.454 5.501 -12.214 1.00 95.06 83 ARG A O 1
ATOM 636 N N . LYS A 1 84 ? 15.362 5.934 -11.472 1.00 93.56 84 LYS A N 1
ATOM 637 C CA . LYS A 1 84 ? 15.661 5.738 -10.043 1.00 93.56 84 LYS A CA 1
ATOM 638 C C . LYS A 1 84 ? 16.076 4.288 -9.759 1.00 93.56 84 LYS A C 1
ATOM 640 O O . LYS A 1 84 ? 17.121 4.078 -9.155 1.00 93.56 84 LYS A O 1
ATOM 645 N N . GLN A 1 85 ? 15.324 3.312 -10.272 1.00 94.81 85 GLN A N 1
ATOM 646 C CA . GLN A 1 85 ? 15.593 1.877 -10.109 1.00 94.81 85 GLN A CA 1
ATOM 647 C C . GLN A 1 85 ? 16.985 1.484 -10.629 1.00 94.81 85 GLN A C 1
ATOM 649 O O . GLN A 1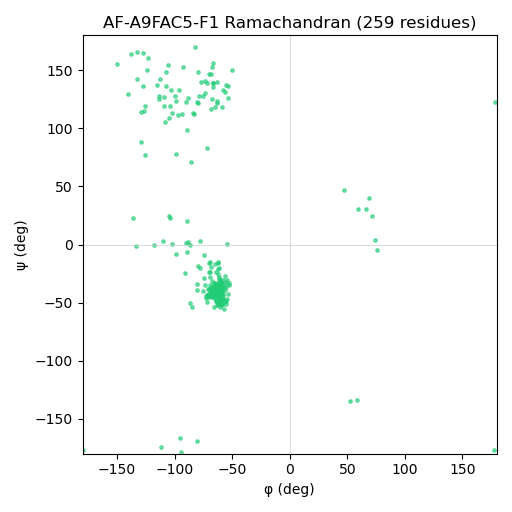 85 ? 17.765 0.863 -9.908 1.00 94.81 85 GLN A O 1
ATOM 654 N N . LEU A 1 86 ? 17.318 1.871 -11.867 1.00 94.56 86 LEU A N 1
ATOM 655 C CA . LEU A 1 86 ? 18.609 1.558 -12.492 1.00 94.56 86 LEU A CA 1
ATOM 656 C C . LEU A 1 86 ? 19.781 2.187 -11.737 1.00 94.56 86 LEU A C 1
ATOM 658 O O . LEU A 1 86 ? 20.813 1.548 -11.542 1.00 94.56 86 LEU A O 1
ATOM 662 N N . HIS A 1 87 ? 19.631 3.438 -11.303 1.00 93.06 87 HIS A N 1
ATOM 663 C CA . HIS A 1 87 ? 20.692 4.107 -10.564 1.00 93.06 87 HIS A CA 1
ATOM 664 C C . HIS A 1 87 ? 20.885 3.500 -9.171 1.00 93.06 87 HIS A C 1
ATOM 666 O O . HIS A 1 87 ? 22.016 3.284 -8.745 1.00 93.06 87 HIS A O 1
ATOM 672 N N . TRP A 1 88 ? 19.793 3.172 -8.479 1.00 92.88 88 TRP A N 1
ATOM 673 C CA . TRP A 1 88 ? 19.875 2.515 -7.183 1.00 92.88 88 TRP A CA 1
ATOM 674 C C . TRP A 1 88 ? 20.508 1.125 -7.281 1.00 92.88 88 TRP A C 1
ATOM 676 O O . TRP A 1 88 ? 21.353 0.779 -6.462 1.00 92.88 88 TRP A O 1
ATOM 686 N N . HIS A 1 89 ? 20.178 0.351 -8.319 1.00 94.38 89 HIS A N 1
ATOM 687 C CA . HIS A 1 89 ? 20.842 -0.927 -8.586 1.00 94.38 89 HIS A CA 1
ATOM 688 C C . HIS A 1 89 ? 22.355 -0.766 -8.762 1.00 94.38 89 HIS A C 1
ATOM 690 O O . HIS A 1 89 ? 23.115 -1.474 -8.106 1.00 94.38 89 HIS A O 1
ATOM 696 N N . HIS A 1 90 ? 22.788 0.213 -9.558 1.00 93.44 90 HIS A N 1
ATOM 697 C CA . HIS A 1 90 ? 24.209 0.521 -9.715 1.00 93.44 90 HIS A CA 1
ATOM 698 C C . HIS A 1 90 ? 24.884 0.869 -8.376 1.00 93.44 90 HIS A C 1
ATOM 700 O O . HIS A 1 90 ? 25.982 0.392 -8.086 1.00 93.44 90 HIS A O 1
ATOM 706 N N . GLU A 1 91 ? 24.226 1.667 -7.532 1.00 92.12 91 GLU A N 1
ATOM 707 C CA . GLU A 1 91 ? 24.745 2.017 -6.208 1.00 92.12 91 GLU A CA 1
ATOM 708 C C . GLU A 1 91 ? 24.823 0.797 -5.275 1.00 92.12 91 GLU A C 1
ATOM 710 O O . GLU A 1 91 ? 25.800 0.649 -4.537 1.00 92.12 91 GLU A O 1
ATOM 715 N N . LEU A 1 92 ? 23.848 -0.114 -5.331 1.00 92.69 92 LEU A N 1
ATOM 716 C CA . LEU A 1 92 ? 23.887 -1.370 -4.580 1.00 92.69 92 LEU A CA 1
ATOM 717 C C . LEU A 1 92 ? 25.063 -2.254 -5.018 1.00 92.69 92 LEU A C 1
ATOM 719 O O . LEU A 1 92 ? 25.780 -2.766 -4.157 1.00 92.69 92 LEU A O 1
ATOM 723 N N . GLU A 1 93 ? 25.313 -2.390 -6.323 1.00 95.56 93 GLU A N 1
ATOM 724 C CA . GLU A 1 93 ? 26.477 -3.125 -6.840 1.00 95.56 93 GLU A CA 1
ATOM 725 C C . GLU A 1 93 ? 27.794 -2.495 -6.377 1.00 95.56 93 GLU A C 1
ATOM 727 O O . GLU A 1 93 ? 28.704 -3.192 -5.917 1.00 95.56 93 GLU A O 1
ATOM 732 N N . ARG A 1 94 ? 27.882 -1.160 -6.429 1.00 94.94 94 ARG A N 1
ATOM 733 C CA . ARG A 1 94 ? 29.055 -0.412 -5.966 1.00 94.94 94 ARG A CA 1
ATOM 734 C C . ARG A 1 94 ? 29.321 -0.637 -4.477 1.00 94.94 94 ARG A C 1
ATOM 736 O O . ARG A 1 94 ? 30.474 -0.822 -4.094 1.00 94.94 94 ARG A O 1
ATOM 743 N N . ARG A 1 95 ? 28.276 -0.630 -3.640 1.00 93.50 95 ARG A N 1
ATOM 744 C CA . ARG A 1 95 ? 28.376 -0.895 -2.191 1.00 93.50 95 ARG A CA 1
ATOM 745 C C . ARG A 1 95 ? 28.752 -2.343 -1.888 1.00 93.50 95 ARG A C 1
ATOM 747 O O . ARG A 1 95 ? 29.510 -2.579 -0.953 1.00 93.50 95 ARG A O 1
ATOM 754 N N . ALA A 1 96 ? 28.233 -3.292 -2.664 1.00 94.75 96 ALA A N 1
ATOM 755 C CA . ALA A 1 96 ? 28.515 -4.715 -2.500 1.00 94.75 96 ALA A CA 1
ATOM 756 C C . ALA A 1 96 ? 29.888 -5.134 -3.058 1.00 94.75 96 ALA A C 1
ATOM 758 O O . ALA A 1 96 ? 30.405 -6.184 -2.683 1.00 94.75 96 ALA A O 1
ATOM 759 N N . GLY A 1 97 ? 30.480 -4.337 -3.955 1.00 94.94 97 GLY A N 1
ATOM 760 C CA . GLY A 1 97 ? 31.716 -4.689 -4.656 1.00 94.94 97 GLY A CA 1
ATOM 761 C C . GLY A 1 97 ? 31.523 -5.788 -5.709 1.00 94.94 97 GLY A C 1
ATOM 762 O O . GLY A 1 97 ? 32.471 -6.508 -6.019 1.00 94.94 97 GLY A O 1
ATOM 763 N N . GLY A 1 98 ? 30.308 -5.945 -6.243 1.00 94.44 98 GLY A N 1
ATOM 764 C CA . GLY A 1 98 ? 29.961 -7.009 -7.184 1.00 94.44 98 GLY A CA 1
ATOM 765 C C . GLY A 1 98 ? 28.489 -6.998 -7.594 1.00 94.44 98 GLY A C 1
ATOM 766 O O . GLY A 1 98 ? 27.728 -6.122 -7.191 1.00 94.44 98 GLY A O 1
ATOM 767 N N . ALA A 1 99 ? 28.094 -7.985 -8.402 1.00 93.81 99 ALA A N 1
ATOM 768 C CA . ALA A 1 99 ? 26.729 -8.100 -8.908 1.00 93.81 99 ALA A CA 1
ATOM 769 C C . ALA A 1 99 ? 25.726 -8.394 -7.782 1.00 93.81 99 ALA A C 1
ATOM 771 O O . ALA A 1 99 ? 25.941 -9.281 -6.953 1.00 93.81 99 ALA A O 1
ATOM 772 N N . VAL A 1 100 ? 24.598 -7.687 -7.805 1.00 94.25 100 VAL A N 1
ATOM 773 C CA . VAL A 1 100 ? 23.456 -7.903 -6.906 1.00 94.25 100 VAL A CA 1
ATOM 774 C C . VAL A 1 100 ? 22.193 -8.164 -7.721 1.00 94.25 100 VAL A C 1
ATOM 776 O O . VAL A 1 100 ? 22.117 -7.816 -8.901 1.00 94.25 100 VAL A O 1
ATOM 779 N N . LEU A 1 101 ? 21.183 -8.770 -7.093 1.00 92.81 101 LEU A N 1
ATOM 780 C CA . LEU A 1 101 ? 19.884 -8.972 -7.732 1.00 92.81 101 LEU A CA 1
ATOM 781 C C . LEU A 1 101 ? 19.290 -7.624 -8.167 1.00 92.81 101 LEU A C 1
ATOM 783 O O . LEU A 1 101 ? 19.247 -6.681 -7.377 1.00 92.81 101 LEU A O 1
ATOM 787 N N . PHE A 1 102 ? 18.798 -7.549 -9.407 1.00 95.19 102 PHE A N 1
ATOM 788 C CA . PHE A 1 102 ? 18.123 -6.351 -9.899 1.00 95.19 102 PHE A CA 1
ATOM 789 C C . PHE A 1 102 ? 16.822 -6.122 -9.102 1.00 95.19 102 PHE A C 1
ATOM 791 O O . PHE A 1 102 ? 15.950 -7.000 -9.108 1.00 95.19 102 PHE A O 1
ATOM 798 N N . PRO A 1 103 ? 16.678 -4.998 -8.377 1.00 93.75 103 PRO A N 1
ATOM 799 C CA . PRO A 1 103 ? 15.546 -4.791 -7.487 1.00 93.75 103 PRO A CA 1
ATOM 800 C C . PRO A 1 103 ? 14.248 -4.633 -8.269 1.00 93.75 103 PRO A C 1
ATOM 802 O O . PRO A 1 103 ? 14.225 -4.081 -9.368 1.00 93.75 103 PRO A O 1
ATOM 805 N N . ARG A 1 104 ? 13.149 -5.113 -7.688 1.00 96.31 104 ARG A N 1
ATOM 806 C CA . ARG A 1 104 ? 11.807 -4.926 -8.250 1.00 96.31 104 ARG A CA 1
ATOM 807 C C . ARG A 1 104 ? 11.353 -3.476 -8.055 1.00 96.31 104 ARG A C 1
ATOM 809 O O . ARG A 1 104 ? 11.606 -2.902 -7.000 1.00 96.31 104 ARG A O 1
ATOM 816 N N . LEU A 1 105 ? 10.676 -2.907 -9.048 1.00 97.50 105 LEU A N 1
ATOM 817 C CA . LEU A 1 105 ? 9.996 -1.613 -8.963 1.00 97.50 105 LEU A CA 1
ATOM 818 C C . LEU A 1 105 ? 8.480 -1.835 -8.970 1.00 97.50 105 LEU A C 1
ATOM 820 O O . LEU A 1 105 ? 7.933 -2.350 -9.939 1.00 97.50 105 LEU A O 1
ATOM 824 N N . CYS A 1 106 ? 7.810 -1.411 -7.907 1.00 98.06 106 CYS A N 1
ATOM 825 C CA . CYS A 1 106 ? 6.364 -1.441 -7.747 1.00 98.06 106 CYS A CA 1
ATOM 826 C C . CYS A 1 106 ? 5.807 -0.022 -7.929 1.00 98.06 106 CYS A C 1
ATOM 828 O O . CYS A 1 106 ? 6.000 0.843 -7.075 1.00 98.06 106 CYS A O 1
ATOM 830 N N . VAL A 1 107 ? 5.113 0.219 -9.039 1.00 98.06 107 VAL A N 1
ATOM 831 C CA . VAL A 1 107 ? 4.406 1.475 -9.315 1.00 98.06 107 VAL A CA 1
ATOM 832 C C . VAL A 1 107 ? 2.961 1.322 -8.860 1.00 98.06 107 VAL A C 1
ATOM 834 O O . VAL A 1 107 ? 2.208 0.540 -9.440 1.00 98.06 107 VAL A O 1
ATOM 837 N N . LEU A 1 108 ? 2.571 2.058 -7.824 1.00 98.00 108 LEU A N 1
ATOM 838 C CA . LEU A 1 108 ? 1.215 2.055 -7.284 1.00 98.00 108 LEU A CA 1
ATOM 839 C C . LEU A 1 108 ? 0.459 3.249 -7.868 1.00 98.00 108 LEU A C 1
ATOM 841 O O . LEU A 1 108 ? 0.785 4.392 -7.566 1.00 98.00 108 LEU A O 1
ATOM 845 N N . SER A 1 109 ? -0.521 2.982 -8.724 1.00 97.38 109 SER A N 1
ATOM 846 C CA . SER A 1 109 ? -1.325 3.998 -9.402 1.00 97.38 109 SER A CA 1
ATOM 847 C C . SER A 1 109 ? -2.760 3.920 -8.899 1.00 97.38 109 SER A C 1
ATOM 849 O O . SER A 1 109 ? -3.372 2.852 -8.974 1.00 97.38 109 SER A O 1
ATOM 851 N N . SER A 1 110 ? -3.309 5.032 -8.407 1.00 95.19 110 SER A N 1
ATOM 852 C CA . SER A 1 110 ? -4.697 5.096 -7.924 1.00 95.19 110 SER A CA 1
ATOM 853 C C . SER A 1 110 ? -5.701 4.608 -8.980 1.00 95.19 110 SER A C 1
ATOM 855 O O . SER A 1 110 ? -6.547 3.763 -8.691 1.00 95.19 110 SER A O 1
ATOM 857 N N . GLY A 1 111 ? -5.560 5.085 -10.220 1.00 95.94 111 GLY A N 1
ATOM 858 C CA . GLY A 1 111 ? -6.353 4.711 -11.390 1.00 95.94 111 GLY A CA 1
ATOM 859 C C . GLY A 1 111 ? -5.551 3.937 -12.438 1.00 95.94 111 GLY A C 1
ATOM 860 O O . GLY A 1 111 ? -4.385 3.601 -12.230 1.00 95.94 111 GLY A O 1
ATOM 861 N N . ARG A 1 112 ? -6.165 3.662 -13.595 1.00 97.94 112 ARG A N 1
ATOM 862 C CA . ARG A 1 112 ? -5.536 2.922 -14.703 1.00 97.94 112 ARG A CA 1
ATOM 863 C C . ARG A 1 112 ? -4.683 3.844 -15.595 1.00 97.94 112 ARG A C 1
ATOM 865 O O . ARG A 1 112 ? -5.259 4.635 -16.343 1.00 97.94 112 ARG A O 1
ATOM 872 N N . PRO A 1 113 ? -3.343 3.702 -15.644 1.00 97.56 113 PRO A N 1
ATOM 873 C CA . PRO A 1 113 ? -2.492 4.530 -16.495 1.00 97.56 113 PRO A CA 1
ATOM 874 C C . PRO A 1 113 ? -2.406 3.942 -17.914 1.00 97.56 113 PRO A C 1
ATOM 876 O O . PRO A 1 113 ? -1.383 3.392 -18.317 1.00 97.56 113 PRO A O 1
ATOM 879 N N . ALA A 1 114 ? -3.500 4.016 -18.680 1.00 98.00 114 ALA A N 1
ATOM 880 C CA . ALA A 1 114 ? -3.635 3.326 -19.972 1.00 98.00 114 ALA A CA 1
ATOM 881 C C . ALA A 1 114 ? -2.484 3.625 -20.952 1.00 98.00 114 ALA A C 1
ATOM 883 O O . ALA A 1 114 ? -1.920 2.710 -21.545 1.00 98.00 114 ALA A O 1
ATOM 884 N N . THR A 1 115 ? -2.062 4.889 -21.047 1.00 97.62 115 THR A N 1
ATOM 885 C CA . THR A 1 115 ? -0.950 5.301 -21.919 1.00 97.62 115 THR A CA 1
ATOM 886 C C . THR A 1 115 ? 0.377 4.650 -21.533 1.00 97.62 115 THR A C 1
ATOM 888 O O . THR A 1 115 ? 1.172 4.321 -22.409 1.00 97.62 115 THR A O 1
ATOM 891 N N . VAL A 1 116 ? 0.620 4.435 -20.238 1.00 98.06 116 VAL A N 1
ATOM 892 C CA . VAL A 1 116 ? 1.798 3.718 -19.741 1.00 98.06 116 VAL A CA 1
ATOM 893 C C . VAL A 1 116 ? 1.684 2.227 -20.028 1.00 98.06 116 VAL A C 1
ATOM 895 O O . VAL A 1 116 ? 2.642 1.633 -20.521 1.00 98.06 116 VAL A O 1
ATOM 898 N N . LEU A 1 117 ? 0.527 1.624 -19.747 1.00 98.44 117 LEU A N 1
ATOM 899 C CA . LEU A 1 117 ? 0.336 0.193 -19.969 1.00 98.44 117 LEU A CA 1
ATOM 900 C C . LEU A 1 117 ? 0.560 -0.166 -21.446 1.00 98.44 117 LEU A C 1
ATOM 902 O O . LEU A 1 117 ? 1.337 -1.073 -21.744 1.00 98.44 117 LEU A O 1
ATOM 906 N N . ASP A 1 118 ? -0.026 0.612 -22.357 1.00 97.94 118 ASP A N 1
ATOM 907 C CA . ASP A 1 118 ? 0.058 0.373 -23.797 1.00 97.94 118 ASP A CA 1
ATOM 908 C C . ASP A 1 118 ? 1.454 0.686 -24.357 1.00 97.94 118 ASP A C 1
ATOM 910 O O . ASP A 1 118 ? 2.048 -0.137 -25.056 1.00 97.94 118 ASP A O 1
ATOM 914 N N . ALA A 1 119 ? 2.023 1.857 -24.038 1.00 97.50 119 ALA A N 1
ATOM 915 C CA . ALA A 1 119 ? 3.285 2.302 -24.640 1.00 97.50 119 ALA A CA 1
ATOM 916 C C . ALA A 1 119 ? 4.510 1.491 -24.185 1.00 97.50 119 ALA A C 1
ATOM 918 O O . ALA A 1 119 ? 5.523 1.470 -24.887 1.00 97.50 119 ALA A O 1
ATOM 919 N N . PHE A 1 120 ? 4.436 0.848 -23.017 1.00 97.19 120 PHE A N 1
ATOM 920 C CA . PHE A 1 120 ? 5.532 0.057 -22.448 1.00 97.19 120 PHE A CA 1
ATOM 921 C C . PHE A 1 120 ? 5.246 -1.451 -22.446 1.00 97.19 120 PHE A C 1
ATOM 923 O O . PHE A 1 120 ? 6.087 -2.228 -21.993 1.00 97.19 120 PHE A O 1
ATOM 930 N N . GLY A 1 121 ? 4.102 -1.875 -22.994 1.00 97.25 121 GLY A N 1
ATOM 931 C CA . GLY A 1 121 ? 3.772 -3.286 -23.182 1.00 97.25 121 GLY A CA 1
ATOM 932 C C . GLY A 1 121 ? 3.525 -4.038 -21.875 1.00 97.25 121 GLY A C 1
ATOM 933 O O . GLY A 1 121 ? 3.963 -5.180 -21.735 1.00 97.25 121 GLY A O 1
ATOM 934 N N . PHE A 1 122 ? 2.848 -3.408 -20.915 1.00 98.44 122 PHE A N 1
ATOM 935 C CA . PHE A 1 122 ? 2.401 -4.089 -19.705 1.00 98.44 122 PHE A CA 1
ATOM 936 C C . PHE A 1 122 ? 1.141 -4.911 -19.988 1.00 98.44 122 PHE A C 1
ATOM 938 O O . PHE A 1 122 ? 0.138 -4.395 -20.478 1.00 98.44 122 PHE A O 1
ATOM 945 N N . ALA A 1 123 ? 1.171 -6.188 -19.621 1.00 98.06 123 ALA A N 1
ATOM 946 C CA . ALA A 1 123 ? 0.037 -7.096 -19.722 1.00 98.06 123 ALA A CA 1
ATOM 947 C C . ALA A 1 123 ? -0.546 -7.395 -18.331 1.00 98.06 123 ALA A C 1
ATOM 949 O O . ALA A 1 123 ? 0.205 -7.425 -17.352 1.00 98.06 123 ALA A O 1
ATOM 950 N N . PRO A 1 124 ? -1.868 -7.628 -18.216 1.00 98.06 124 PRO A N 1
ATOM 951 C CA . PRO A 1 124 ? -2.466 -8.058 -16.958 1.00 98.06 124 PRO A CA 1
ATOM 952 C C . PRO A 1 124 ? -1.918 -9.425 -16.546 1.00 98.06 124 PRO A C 1
ATOM 954 O O . PRO A 1 124 ? -1.780 -10.326 -17.378 1.00 98.06 124 PRO A O 1
ATOM 957 N N . VAL A 1 125 ? -1.660 -9.602 -15.254 1.00 97.56 125 VAL A N 1
ATOM 958 C CA . VAL A 1 125 ? -1.244 -10.889 -14.699 1.00 97.56 125 VAL A CA 1
ATOM 959 C C . VAL A 1 125 ? -2.482 -11.782 -14.516 1.00 97.56 125 VAL A C 1
ATOM 961 O O . VAL A 1 125 ? -3.422 -11.397 -13.811 1.00 97.56 125 VAL A O 1
ATOM 964 N N . PRO A 1 126 ? -2.536 -12.980 -15.131 1.00 96.12 126 PRO A N 1
ATOM 965 C CA . PRO A 1 126 ? -3.696 -13.862 -15.024 1.00 96.12 126 PRO A CA 1
ATOM 966 C C . PRO A 1 126 ? -4.053 -14.198 -13.570 1.00 96.12 126 PRO A C 1
ATOM 968 O O . PRO A 1 126 ? -3.195 -14.581 -12.780 1.00 96.12 126 PRO A O 1
ATOM 971 N N . GLY A 1 127 ? -5.334 -14.056 -13.218 1.00 94.38 127 GLY A N 1
ATOM 972 C CA . GLY A 1 127 ? -5.835 -14.320 -11.862 1.00 94.38 127 GLY A CA 1
ATOM 973 C C . GLY A 1 127 ? -5.470 -13.258 -10.818 1.00 94.38 127 GLY A C 1
ATOM 974 O O . GLY A 1 127 ? -5.792 -13.428 -9.646 1.00 94.38 127 GLY A O 1
ATOM 975 N N . ARG A 1 128 ? -4.816 -12.161 -11.220 1.00 95.44 128 ARG A N 1
ATOM 976 C CA . ARG A 1 128 ? -4.327 -11.100 -10.330 1.00 95.44 128 ARG A CA 1
ATOM 977 C C . ARG A 1 128 ? -4.861 -9.749 -10.797 1.00 95.44 128 ARG A C 1
ATOM 979 O O . ARG A 1 128 ? -4.161 -8.977 -11.446 1.00 95.44 128 ARG A O 1
ATOM 986 N N . ALA A 1 129 ? -6.133 -9.492 -10.500 1.00 97.06 129 ALA A N 1
ATOM 987 C CA . ALA A 1 129 ? -6.794 -8.244 -10.879 1.00 97.06 129 ALA A CA 1
ATOM 988 C C . ALA A 1 129 ? -6.018 -7.018 -10.362 1.00 97.06 129 ALA A C 1
ATOM 990 O O . ALA A 1 129 ? -5.518 -7.026 -9.237 1.00 97.06 129 ALA A O 1
ATOM 991 N N . GLY A 1 130 ? -5.885 -6.002 -11.217 1.00 97.62 130 GLY A N 1
ATOM 992 C CA . GLY A 1 130 ? -5.117 -4.786 -10.952 1.00 97.62 130 GLY A CA 1
ATOM 993 C C . GLY A 1 130 ? -3.594 -4.927 -11.033 1.00 97.62 130 GLY A C 1
ATOM 994 O O . GLY A 1 130 ? -2.912 -3.914 -10.938 1.00 97.62 130 GLY A O 1
ATOM 995 N N . LEU A 1 131 ? -3.030 -6.124 -11.241 1.00 98.31 131 LEU A N 1
ATOM 996 C CA . LEU A 1 131 ? -1.583 -6.308 -11.389 1.00 98.31 131 LEU A CA 1
ATOM 997 C C . LEU A 1 131 ? -1.181 -6.425 -12.863 1.00 98.31 131 LEU A C 1
ATOM 999 O O . LEU A 1 131 ? -1.700 -7.266 -13.600 1.00 98.31 131 LEU A O 1
ATOM 1003 N N . TYR A 1 132 ? -0.206 -5.615 -13.266 1.00 98.62 132 TYR A N 1
ATOM 1004 C CA . TYR A 1 132 ? 0.308 -5.535 -14.627 1.00 98.62 132 TYR A CA 1
ATOM 1005 C C . TYR A 1 132 ? 1.828 -5.683 -14.655 1.00 98.62 132 TYR A C 1
ATOM 1007 O O . TYR A 1 132 ? 2.533 -5.064 -13.860 1.00 98.62 132 TYR A O 1
ATOM 1015 N N . GLN A 1 133 ? 2.338 -6.470 -15.602 1.00 97.44 133 GLN A N 1
ATOM 1016 C CA . GLN A 1 133 ? 3.767 -6.756 -15.749 1.00 97.44 133 GLN A CA 1
ATOM 1017 C C . GLN A 1 133 ? 4.225 -6.590 -17.198 1.00 97.44 133 GLN A C 1
ATOM 1019 O O . GLN A 1 133 ? 3.508 -6.936 -18.136 1.00 97.44 133 GLN A O 1
ATOM 1024 N N . ALA A 1 134 ? 5.437 -6.065 -17.372 1.00 94.31 134 ALA A N 1
ATOM 1025 C CA . ALA A 1 134 ? 6.137 -6.029 -18.655 1.00 94.31 134 ALA A CA 1
ATOM 1026 C C . ALA A 1 134 ? 7.101 -7.227 -18.773 1.00 94.31 134 ALA A C 1
ATOM 1028 O O . ALA A 1 134 ? 7.044 -8.175 -17.987 1.00 94.31 134 ALA A O 1
ATOM 1029 N N . ALA A 1 135 ? 8.013 -7.199 -19.752 1.00 95.31 135 ALA A N 1
ATOM 1030 C CA . ALA A 1 135 ? 9.010 -8.259 -19.908 1.00 95.31 135 ALA A CA 1
ATOM 1031 C C . ALA A 1 135 ? 9.803 -8.489 -18.594 1.00 95.31 135 ALA A C 1
ATOM 1033 O O . ALA A 1 135 ? 10.248 -7.509 -17.987 1.00 95.31 135 ALA A O 1
ATOM 1034 N N . PRO A 1 136 ? 10.056 -9.749 -18.172 1.00 93.00 136 PRO A N 1
ATOM 1035 C CA . PRO A 1 136 ? 10.601 -10.056 -16.843 1.00 93.00 136 PRO A CA 1
ATOM 1036 C C . PRO A 1 136 ? 11.931 -9.373 -16.504 1.00 93.00 136 PRO A C 1
ATOM 1038 O O . PRO A 1 136 ? 12.203 -9.114 -15.336 1.00 93.00 136 PRO A O 1
ATOM 1041 N N . GLY A 1 137 ? 12.749 -9.051 -17.513 1.00 93.62 137 GLY A N 1
ATOM 1042 C CA . GLY A 1 137 ? 14.021 -8.345 -17.328 1.00 93.62 137 GLY A CA 1
ATOM 1043 C C . GLY A 1 137 ? 13.874 -6.928 -16.766 1.00 93.62 137 GLY A C 1
ATOM 1044 O O . GLY A 1 137 ? 14.799 -6.440 -16.128 1.00 93.62 137 GLY A O 1
ATOM 1045 N N . TRP A 1 138 ? 12.714 -6.287 -16.944 1.00 94.12 138 TRP A N 1
ATOM 1046 C CA . TRP A 1 138 ? 12.440 -4.974 -16.358 1.00 94.12 138 TRP A CA 1
ATOM 1047 C C . TRP A 1 138 ? 12.169 -5.049 -14.854 1.00 94.12 138 TRP A C 1
ATOM 1049 O O . TRP A 1 138 ? 12.448 -4.090 -14.141 1.00 94.12 138 TRP A O 1
ATOM 1059 N N . ARG A 1 139 ? 11.637 -6.178 -14.363 1.00 96.06 139 ARG A N 1
ATOM 1060 C CA . ARG A 1 139 ? 11.207 -6.355 -12.964 1.00 96.06 139 ARG A CA 1
ATOM 1061 C C . ARG A 1 139 ? 10.360 -5.178 -12.452 1.00 96.06 139 ARG A C 1
ATOM 1063 O O . ARG A 1 139 ? 10.612 -4.651 -11.371 1.00 96.06 139 ARG A O 1
ATOM 1070 N N . ILE A 1 140 ? 9.377 -4.765 -13.254 1.00 97.56 140 ILE A N 1
ATOM 1071 C CA . ILE A 1 140 ? 8.428 -3.698 -12.919 1.00 97.56 140 ILE A CA 1
ATOM 1072 C C . ILE A 1 140 ? 7.035 -4.302 -12.783 1.00 97.56 140 ILE A C 1
ATOM 1074 O O . ILE A 1 140 ? 6.556 -4.962 -13.709 1.00 97.56 140 ILE A O 1
ATOM 1078 N N . ASP A 1 141 ? 6.392 -4.016 -11.660 1.00 97.94 141 ASP A N 1
ATOM 1079 C CA . ASP A 1 141 ? 4.983 -4.278 -11.404 1.00 97.94 141 ASP A CA 1
ATOM 1080 C C . ASP A 1 141 ? 4.229 -2.948 -11.384 1.00 97.94 141 ASP A C 1
ATOM 1082 O O . ASP A 1 141 ? 4.594 -2.033 -10.645 1.00 97.94 141 ASP A O 1
ATOM 1086 N N . VAL A 1 142 ? 3.169 -2.833 -12.181 1.00 98.56 142 VAL A N 1
ATOM 1087 C CA . VAL A 1 142 ? 2.216 -1.722 -12.092 1.00 98.56 142 VAL A CA 1
ATOM 1088 C C . VAL A 1 142 ? 0.962 -2.241 -11.402 1.00 98.56 142 VAL A C 1
ATOM 1090 O O . VAL A 1 142 ? 0.314 -3.169 -11.887 1.00 98.56 142 VAL A O 1
ATOM 1093 N N . VAL A 1 143 ? 0.628 -1.643 -10.263 1.00 98.62 143 VAL A N 1
ATOM 1094 C CA . VAL A 1 143 ? -0.583 -1.935 -9.499 1.00 98.62 143 VAL A CA 1
ATOM 1095 C C . VAL A 1 143 ? -1.594 -0.830 -9.768 1.00 98.62 143 VAL A C 1
ATOM 1097 O O . VAL A 1 143 ? -1.393 0.316 -9.371 1.00 98.62 143 VAL A O 1
ATOM 1100 N N . VAL A 1 144 ? -2.683 -1.183 -10.439 1.00 98.62 144 VAL A N 1
ATOM 1101 C CA . VAL A 1 144 ? -3.840 -0.319 -10.666 1.00 98.62 144 VAL A CA 1
ATOM 1102 C C . VAL A 1 144 ? -4.803 -0.505 -9.499 1.00 98.62 144 VAL A C 1
ATOM 1104 O O . VAL A 1 144 ? -5.567 -1.469 -9.455 1.00 98.62 144 VAL A O 1
ATOM 1107 N N . ILE A 1 145 ? -4.748 0.409 -8.531 1.00 98.44 145 ILE A N 1
ATOM 1108 C CA . ILE A 1 145 ? -5.467 0.292 -7.257 1.00 98.44 145 ILE A CA 1
ATOM 1109 C C . ILE A 1 145 ? -6.986 0.238 -7.473 1.00 98.44 145 ILE A C 1
ATOM 1111 O O . ILE A 1 145 ? -7.662 -0.578 -6.846 1.00 98.44 145 ILE A O 1
ATOM 1115 N N . ALA A 1 146 ? -7.519 1.030 -8.407 1.00 97.94 146 ALA A N 1
ATOM 1116 C CA . ALA A 1 146 ? -8.941 1.028 -8.757 1.00 97.94 146 ALA A CA 1
ATOM 1117 C C . ALA A 1 146 ? -9.463 -0.304 -9.330 1.00 97.94 146 ALA A C 1
ATOM 1119 O O . ALA A 1 146 ? -10.673 -0.510 -9.389 1.00 97.94 146 ALA A O 1
ATOM 1120 N N . GLU A 1 147 ? -8.578 -1.214 -9.739 1.00 98.25 147 GLU A N 1
ATOM 1121 C CA . GLU A 1 147 ? -8.936 -2.534 -10.268 1.00 98.25 147 GLU A CA 1
ATOM 1122 C C . GLU A 1 147 ? -8.747 -3.660 -9.239 1.00 98.25 147 GLU A C 1
ATOM 1124 O O . GLU A 1 147 ? -9.006 -4.829 -9.541 1.00 98.25 147 GLU A O 1
ATOM 1129 N N . LEU A 1 148 ? -8.302 -3.335 -8.019 1.00 98.50 148 LEU A N 1
ATOM 1130 C CA . LEU A 1 148 ? -8.076 -4.329 -6.976 1.00 98.50 148 LEU A CA 1
ATOM 1131 C C . LEU A 1 148 ? -9.400 -4.879 -6.422 1.00 98.50 148 LEU A C 1
ATOM 1133 O O . LEU A 1 148 ? -10.339 -4.123 -6.157 1.00 98.50 148 LEU A O 1
ATOM 1137 N N . PRO A 1 149 ? -9.483 -6.198 -6.169 1.00 97.75 149 PRO A N 1
ATOM 1138 C CA . PRO A 1 149 ? -10.684 -6.816 -5.624 1.00 97.75 149 PRO A CA 1
ATOM 1139 C C . PRO A 1 149 ? -10.939 -6.339 -4.195 1.00 97.75 149 PRO A C 1
ATOM 1141 O O . PRO A 1 149 ? -10.011 -6.280 -3.393 1.00 97.75 149 PRO A O 1
ATOM 1144 N N . ARG A 1 150 ? -12.200 -6.059 -3.849 1.00 97.25 150 ARG A N 1
ATOM 1145 C CA . ARG A 1 150 ? -12.626 -5.625 -2.507 1.00 97.25 150 ARG A CA 1
ATOM 1146 C C . ARG A 1 150 ? -12.560 -6.765 -1.491 1.00 97.25 150 ARG A C 1
ATOM 1148 O O . ARG A 1 150 ? -13.537 -7.459 -1.233 1.00 97.25 150 ARG A O 1
ATOM 1155 N N . THR A 1 151 ? -11.361 -6.977 -0.969 1.00 96.44 151 THR A N 1
ATOM 1156 C CA . THR A 1 151 ? -11.015 -8.005 0.014 1.00 96.44 151 THR A CA 1
ATOM 1157 C C . THR A 1 151 ? -10.082 -7.404 1.060 1.00 96.44 151 THR A C 1
ATOM 1159 O O . THR A 1 151 ? -9.500 -6.335 0.843 1.00 96.44 151 THR A O 1
ATOM 1162 N N . ARG A 1 152 ? -9.927 -8.086 2.199 1.00 95.31 152 ARG A N 1
ATOM 1163 C CA . ARG A 1 152 ? -9.001 -7.656 3.253 1.00 95.31 152 ARG A CA 1
ATOM 1164 C C . ARG A 1 152 ? -7.547 -7.629 2.754 1.00 95.31 152 ARG A C 1
ATOM 1166 O O . ARG A 1 152 ? -6.846 -6.661 3.020 1.00 95.31 152 ARG A O 1
ATOM 1173 N N . ASP A 1 153 ? -7.162 -8.591 1.914 1.00 96.25 153 ASP A N 1
ATOM 1174 C CA . ASP A 1 153 ? -5.811 -8.748 1.341 1.00 96.25 153 ASP A CA 1
ATOM 1175 C C . ASP A 1 153 ? -5.345 -7.573 0.459 1.00 96.25 153 ASP A C 1
ATOM 1177 O O . ASP A 1 153 ? -4.160 -7.450 0.147 1.00 96.25 153 ASP A O 1
ATOM 1181 N N . THR A 1 154 ? -6.266 -6.710 0.025 1.00 97.50 154 THR A N 1
ATOM 1182 C CA . THR A 1 154 ? -5.970 -5.509 -0.774 1.00 97.50 154 THR A CA 1
ATOM 1183 C C . THR A 1 154 ? -6.372 -4.220 -0.071 1.00 97.50 154 THR A C 1
ATOM 1185 O O . THR A 1 154 ? -6.180 -3.143 -0.636 1.00 97.50 154 THR A O 1
ATOM 1188 N N . LEU A 1 155 ? -6.940 -4.300 1.136 1.00 97.19 155 LEU A N 1
ATOM 1189 C CA . LEU A 1 155 ? -7.527 -3.159 1.834 1.00 97.19 155 LEU A CA 1
ATOM 1190 C C . LEU A 1 155 ? -6.522 -2.017 1.992 1.00 97.19 155 LEU A C 1
ATOM 1192 O O . LEU A 1 155 ? -6.821 -0.888 1.615 1.00 97.19 155 LEU A O 1
ATOM 1196 N N . LEU A 1 156 ? -5.310 -2.317 2.468 1.00 95.88 156 LEU A N 1
ATOM 1197 C CA . LEU A 1 156 ? -4.282 -1.293 2.639 1.00 95.88 156 LEU A CA 1
ATOM 1198 C C . LEU A 1 156 ? -3.834 -0.663 1.323 1.00 95.88 156 LEU A C 1
ATOM 1200 O O . LEU A 1 156 ? -3.582 0.532 1.308 1.00 95.88 156 LEU A O 1
ATOM 1204 N N . LEU A 1 157 ? -3.785 -1.418 0.221 1.00 97.31 157 LEU A N 1
ATOM 1205 C CA . LEU A 1 157 ? -3.494 -0.851 -1.100 1.00 97.31 157 LEU A CA 1
ATOM 1206 C C . LEU A 1 157 ? -4.640 0.042 -1.588 1.00 97.31 157 LEU A C 1
ATOM 1208 O O . LEU A 1 157 ? -4.384 1.097 -2.156 1.00 97.31 157 LEU A O 1
ATOM 1212 N N . ARG A 1 158 ? -5.899 -0.339 -1.337 1.00 97.12 158 ARG A N 1
ATOM 1213 C CA . ARG A 1 158 ? -7.076 0.471 -1.691 1.00 97.12 158 ARG A CA 1
ATOM 1214 C C . ARG A 1 158 ? -7.196 1.746 -0.857 1.00 97.12 158 ARG A C 1
ATOM 1216 O O . ARG A 1 158 ? -7.667 2.749 -1.382 1.00 97.12 158 ARG A O 1
ATOM 1223 N N . LEU A 1 159 ? -6.683 1.754 0.377 1.00 94.62 159 LEU A N 1
ATOM 1224 C CA . LEU A 1 159 ? -6.493 2.985 1.156 1.00 94.62 159 LEU A CA 1
ATOM 1225 C C . LEU A 1 159 ? -5.466 3.939 0.526 1.00 94.62 159 LEU A C 1
ATOM 1227 O O . LEU A 1 159 ? -5.449 5.104 0.887 1.00 94.62 159 LEU A O 1
ATOM 1231 N N . LEU A 1 160 ? -4.624 3.493 -0.409 1.00 93.88 160 LEU A N 1
ATOM 1232 C CA . LEU A 1 160 ? -3.725 4.375 -1.170 1.00 93.88 160 LEU A CA 1
ATOM 1233 C C . LEU A 1 160 ? -4.370 4.893 -2.467 1.00 93.88 160 LEU A C 1
ATOM 1235 O O . LEU A 1 160 ? -3.705 5.557 -3.258 1.00 93.88 160 LEU A O 1
ATOM 1239 N N . GLY A 1 161 ? -5.627 4.522 -2.730 1.00 92.31 161 GLY A N 1
ATOM 1240 C CA . GLY A 1 161 ? -6.375 4.930 -3.914 1.00 92.31 161 GLY A CA 1
ATOM 1241 C C . GLY A 1 161 ? -6.966 6.335 -3.799 1.00 92.31 161 GLY A C 1
ATOM 1242 O O . GLY A 1 161 ? -6.681 7.082 -2.868 1.00 92.31 161 GLY A O 1
ATOM 1243 N N . ALA A 1 162 ? -7.844 6.667 -4.745 1.00 89.00 162 ALA A N 1
ATOM 1244 C CA . ALA A 1 162 ? -8.525 7.957 -4.821 1.00 89.00 162 ALA A CA 1
ATOM 1245 C C . ALA A 1 162 ? -10.052 7.788 -4.922 1.00 89.00 162 ALA A C 1
ATOM 1247 O O . ALA A 1 162 ? -10.554 6.691 -5.206 1.00 89.00 162 ALA A O 1
ATOM 1248 N N . GLY A 1 163 ? -10.786 8.878 -4.679 1.00 87.75 163 GLY A N 1
ATOM 1249 C CA . GLY A 1 163 ? -12.239 8.958 -4.852 1.00 87.75 163 GLY A CA 1
ATOM 1250 C C . GLY A 1 163 ? -13.009 7.843 -4.136 1.00 87.75 163 GLY A C 1
ATOM 1251 O O . GLY A 1 163 ? -12.717 7.469 -2.994 1.00 87.75 163 GLY A O 1
ATOM 1252 N N . ALA A 1 164 ? -13.969 7.252 -4.848 1.00 89.19 164 ALA A N 1
ATOM 1253 C CA . ALA A 1 164 ? -14.789 6.145 -4.359 1.00 89.19 164 ALA A CA 1
ATOM 1254 C C . ALA A 1 164 ? -13.999 4.943 -3.805 1.00 89.19 164 ALA A C 1
ATOM 1256 O O . ALA A 1 164 ? -14.462 4.303 -2.864 1.00 89.19 164 ALA A O 1
ATOM 1257 N N . VAL A 1 165 ? -12.821 4.632 -4.356 1.00 94.00 165 VAL A N 1
ATOM 1258 C CA . VAL A 1 165 ? -12.007 3.488 -3.905 1.00 94.00 165 VAL A CA 1
ATOM 1259 C C . VAL A 1 165 ? -11.464 3.734 -2.502 1.00 94.00 165 VAL A C 1
ATOM 1261 O O . VAL A 1 165 ? -11.557 2.850 -1.649 1.00 94.00 165 VAL A O 1
ATOM 1264 N N . LEU A 1 166 ? -10.950 4.943 -2.254 1.00 91.25 166 LEU A N 1
ATOM 1265 C CA . LEU A 1 166 ? -10.464 5.353 -0.940 1.00 91.25 166 LEU A CA 1
ATOM 1266 C C . LEU A 1 166 ? -11.605 5.387 0.079 1.00 91.25 166 LEU A C 1
ATOM 1268 O O . LEU A 1 166 ? -11.481 4.805 1.154 1.00 91.25 166 LEU A O 1
ATOM 1272 N N . ARG A 1 167 ? -12.731 6.018 -0.274 1.00 87.69 167 ARG A N 1
ATOM 1273 C CA . ARG A 1 167 ? -13.918 6.088 0.590 1.00 87.69 167 ARG A CA 1
ATOM 1274 C C . ARG A 1 167 ? -14.398 4.699 1.012 1.00 87.69 167 ARG A C 1
ATOM 1276 O O . ARG A 1 167 ? -14.565 4.424 2.198 1.00 87.69 167 ARG A O 1
ATOM 1283 N N . ASP A 1 168 ? -14.575 3.802 0.047 1.00 91.75 168 ASP A N 1
ATOM 1284 C CA . ASP A 1 168 ? -15.042 2.443 0.307 1.00 91.75 168 ASP A CA 1
ATOM 1285 C C . ASP A 1 168 ? -14.037 1.653 1.163 1.00 91.75 168 ASP A C 1
ATOM 1287 O O . ASP A 1 168 ? -14.440 0.911 2.059 1.00 91.75 168 ASP A O 1
ATOM 1291 N N . ALA A 1 169 ? -12.731 1.841 0.939 1.00 94.75 169 ALA A N 1
ATOM 1292 C CA . ALA A 1 169 ? -11.686 1.235 1.760 1.00 94.75 169 ALA A CA 1
ATOM 1293 C C . ALA A 1 169 ? -11.689 1.772 3.200 1.00 94.75 169 ALA A C 1
ATOM 1295 O O . ALA A 1 169 ? -11.481 1.004 4.137 1.00 94.75 169 ALA A O 1
ATOM 1296 N N . ILE A 1 170 ? -11.974 3.060 3.406 1.00 90.75 170 ILE A N 1
ATOM 1297 C CA . ILE A 1 170 ? -12.142 3.632 4.747 1.00 90.75 170 ILE A CA 1
ATOM 1298 C C . ILE A 1 170 ? -13.335 2.975 5.447 1.00 90.75 170 ILE A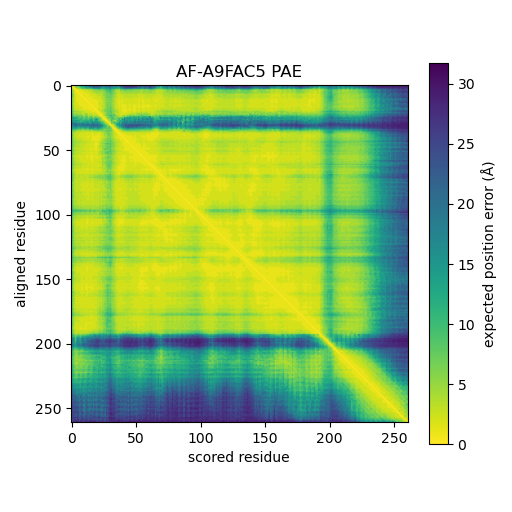 C 1
ATOM 1300 O O . ILE A 1 170 ? -13.187 2.526 6.579 1.00 90.75 170 ILE A O 1
ATOM 1304 N N . HIS A 1 171 ? -14.484 2.827 4.784 1.00 88.69 171 HIS A N 1
ATOM 1305 C CA . HIS A 1 171 ? -15.635 2.131 5.372 1.00 88.69 171 HIS A CA 1
ATOM 1306 C C . HIS A 1 171 ? -15.329 0.681 5.756 1.00 88.69 171 HIS A C 1
ATOM 1308 O O . HIS A 1 171 ? -15.730 0.226 6.827 1.00 88.69 171 HIS A O 1
ATOM 1314 N N . GLU A 1 172 ? -14.589 -0.037 4.914 1.00 94.25 172 GLU A N 1
ATOM 1315 C CA . GLU A 1 172 ? -14.149 -1.400 5.218 1.00 94.25 172 GLU A CA 1
ATOM 1316 C C . GLU A 1 172 ? -13.181 -1.437 6.410 1.00 94.25 172 GLU A C 1
ATOM 1318 O O . GLU A 1 172 ? -13.365 -2.260 7.303 1.00 94.25 172 GLU A O 1
ATOM 1323 N N . LEU A 1 173 ? -12.204 -0.524 6.469 1.00 93.25 173 LEU A N 1
ATOM 1324 C CA . LEU A 1 173 ? -11.255 -0.391 7.581 1.00 93.25 173 LEU A CA 1
ATOM 1325 C C . LEU A 1 173 ? -11.974 -0.139 8.910 1.00 93.25 173 LEU A C 1
ATOM 1327 O O . LEU A 1 173 ? -11.639 -0.733 9.932 1.00 93.25 173 LEU A O 1
ATOM 1331 N N . VAL A 1 174 ? -12.962 0.748 8.887 1.00 86.62 174 VAL A N 1
ATOM 1332 C CA . VAL A 1 174 ? -13.780 1.113 10.044 1.00 86.62 174 VAL A CA 1
ATOM 1333 C C . VAL A 1 174 ? -14.616 -0.054 10.554 1.00 86.62 174 VAL A C 1
ATOM 1335 O O . VAL A 1 174 ? -14.801 -0.195 11.760 1.00 86.62 174 VAL A O 1
ATOM 1338 N N . ALA A 1 175 ? -15.133 -0.874 9.642 1.00 89.94 175 ALA A N 1
ATOM 1339 C CA . ALA A 1 175 ? -15.949 -2.030 9.980 1.00 89.94 175 ALA A CA 1
ATOM 1340 C C . ALA A 1 175 ? -15.130 -3.200 10.555 1.00 89.94 175 ALA A C 1
ATOM 1342 O O . ALA A 1 175 ? -15.717 -4.176 11.028 1.00 89.94 175 ALA A O 1
ATOM 1343 N N . LEU A 1 176 ? -13.792 -3.135 10.514 1.00 92.56 176 LEU A N 1
ATOM 1344 C CA . LEU A 1 176 ? -12.941 -4.142 11.143 1.00 92.56 176 LEU A CA 1
ATOM 1345 C C . LEU A 1 176 ? -13.062 -4.105 12.677 1.00 92.56 176 LEU A C 1
ATOM 1347 O O . LEU A 1 176 ? -13.305 -3.036 13.243 1.00 92.56 176 LEU A O 1
ATOM 1351 N N . PRO A 1 177 ? -12.821 -5.241 13.361 1.00 91.06 177 PRO A N 1
ATOM 1352 C CA . PRO A 1 177 ? -12.690 -5.287 14.818 1.00 91.06 177 PRO A CA 1
ATOM 1353 C C . PRO A 1 177 ? -11.702 -4.247 15.359 1.00 91.06 177 PRO A C 1
ATOM 1355 O O . PRO A 1 177 ? -10.736 -3.898 14.682 1.00 91.06 177 PRO A O 1
ATOM 1358 N N . ASP A 1 178 ? -11.918 -3.761 16.5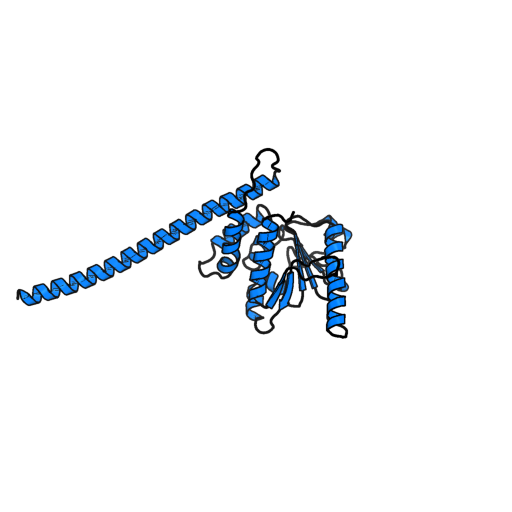83 1.00 84.75 178 ASP A N 1
ATOM 1359 C CA . ASP A 1 178 ? -11.087 -2.700 17.175 1.00 84.75 178 ASP A CA 1
ATOM 1360 C C . ASP A 1 178 ? -9.614 -3.094 17.357 1.00 84.75 178 ASP A C 1
ATOM 1362 O O . ASP A 1 178 ? -8.743 -2.224 17.349 1.00 84.75 178 ASP A O 1
ATOM 1366 N N . ASP A 1 179 ? -9.328 -4.391 17.472 1.00 86.38 179 ASP A N 1
ATOM 1367 C CA . ASP A 1 179 ? -7.987 -4.966 17.584 1.00 86.38 179 ASP A CA 1
ATOM 1368 C C . ASP A 1 179 ? -7.335 -5.286 16.225 1.00 86.38 179 ASP A C 1
ATOM 1370 O O . ASP A 1 179 ? -6.206 -5.781 16.180 1.00 86.38 179 ASP A O 1
ATOM 1374 N N . ALA A 1 180 ? -8.005 -4.987 15.106 1.00 93.00 180 ALA A N 1
ATOM 1375 C CA . ALA A 1 180 ? -7.441 -5.180 13.778 1.00 93.00 180 ALA A CA 1
ATOM 1376 C C . ALA A 1 180 ? -6.204 -4.293 13.571 1.00 93.00 180 ALA A C 1
ATOM 1378 O O . ALA A 1 180 ? -6.258 -3.064 13.680 1.00 93.00 180 ALA A O 1
ATOM 1379 N N . TRP A 1 181 ? -5.076 -4.915 13.227 1.00 92.94 181 TRP A N 1
ATOM 1380 C CA . TRP A 1 181 ? -3.792 -4.229 13.085 1.00 92.94 181 TRP A CA 1
ATOM 1381 C C . TRP A 1 181 ? -3.821 -3.141 12.000 1.00 92.94 181 TRP A C 1
ATOM 1383 O O . TRP A 1 181 ? -3.163 -2.110 12.149 1.00 92.94 181 TRP A O 1
ATOM 1393 N N . GLU A 1 182 ? -4.632 -3.317 10.949 1.00 94.69 182 GLU A N 1
ATOM 1394 C CA . GLU A 1 182 ? -4.807 -2.336 9.875 1.00 94.69 182 GLU A CA 1
ATOM 1395 C C . GLU A 1 182 ? -5.315 -1.001 10.424 1.00 94.69 182 GLU A C 1
ATOM 1397 O O . GLU A 1 182 ? -4.866 0.063 9.992 1.00 94.69 182 GLU A O 1
ATOM 1402 N N . ARG A 1 183 ? -6.214 -1.046 11.419 1.00 91.81 183 ARG A N 1
ATOM 1403 C CA . ARG A 1 183 ? -6.728 0.153 12.094 1.00 91.81 183 ARG A CA 1
ATOM 1404 C C . ARG A 1 183 ? -5.622 0.855 12.872 1.00 91.81 183 ARG A C 1
ATOM 1406 O O . ARG A 1 183 ? -5.532 2.080 12.815 1.00 91.81 183 ARG A O 1
ATOM 1413 N N . GLY A 1 184 ? -4.761 0.092 13.545 1.00 88.94 184 GLY A N 1
ATOM 1414 C CA . GLY A 1 184 ? -3.607 0.624 14.273 1.00 88.94 184 GLY A CA 1
ATOM 1415 C C . GLY A 1 184 ? -2.634 1.402 13.382 1.00 88.94 184 GLY A C 1
ATOM 1416 O O . GLY A 1 184 ? -2.067 2.395 13.832 1.00 88.94 184 GLY A O 1
ATOM 1417 N N . ILE A 1 185 ? -2.495 0.995 12.116 1.00 91.62 185 ILE A N 1
ATOM 1418 C CA . ILE A 1 185 ? -1.638 1.669 11.134 1.00 91.62 185 ILE A CA 1
ATOM 1419 C C . ILE A 1 185 ? -2.358 2.836 10.455 1.00 91.62 185 ILE A C 1
ATOM 1421 O O . ILE A 1 185 ? -1.849 3.951 10.442 1.00 91.62 185 ILE A O 1
ATOM 1425 N N . ALA A 1 186 ? -3.538 2.617 9.874 1.00 91.62 186 ALA A N 1
ATOM 1426 C CA . ALA A 1 186 ? -4.150 3.601 8.983 1.00 91.62 186 ALA A CA 1
ATOM 1427 C C . ALA A 1 186 ? -4.881 4.742 9.716 1.00 91.62 186 ALA A C 1
ATOM 1429 O O . ALA A 1 186 ? -4.863 5.884 9.245 1.00 91.62 186 ALA A O 1
ATOM 1430 N N . LEU A 1 187 ? -5.503 4.481 10.875 1.00 87.69 187 LEU A N 1
ATOM 1431 C CA . LEU A 1 187 ? -6.312 5.491 11.574 1.00 87.69 187 LEU A CA 1
ATOM 1432 C C . LEU A 1 187 ? -5.519 6.730 12.026 1.00 87.69 187 LEU A C 1
ATOM 1434 O O . LEU A 1 187 ? -6.018 7.841 11.819 1.00 87.69 187 LEU A O 1
ATOM 1438 N N . PRO A 1 188 ? -4.300 6.614 12.595 1.00 87.12 188 PRO A N 1
ATOM 1439 C CA . PRO A 1 188 ? -3.498 7.785 12.951 1.00 87.12 188 PRO A CA 1
ATOM 1440 C C . PRO A 1 188 ? -3.234 8.727 11.770 1.00 87.12 188 PRO A C 1
ATOM 1442 O O . PRO A 1 188 ? -3.204 9.946 11.951 1.00 87.12 188 PRO A O 1
ATOM 1445 N N . TRP A 1 189 ? -3.072 8.185 10.560 1.00 88.31 189 TRP A N 1
ATOM 1446 C CA . TRP A 1 189 ? -2.818 8.971 9.351 1.00 88.31 189 TRP A CA 1
ATOM 1447 C C . TRP A 1 189 ? -4.090 9.578 8.767 1.00 88.31 189 TRP A C 1
ATOM 1449 O O . TRP A 1 189 ? -4.070 10.751 8.395 1.00 88.31 189 TRP A O 1
ATOM 1459 N N . LEU A 1 190 ? -5.211 8.848 8.784 1.00 83.94 190 LEU A N 1
ATOM 1460 C CA . LEU A 1 190 ? -6.525 9.399 8.421 1.00 83.94 190 LEU A CA 1
ATOM 1461 C C . LEU A 1 190 ? -6.893 10.589 9.321 1.00 83.94 190 LEU A C 1
ATOM 1463 O O . LEU A 1 190 ? -7.440 11.590 8.860 1.00 83.94 190 LEU A O 1
ATOM 1467 N N . LEU A 1 191 ? -6.514 10.529 10.601 1.00 79.00 191 LEU A N 1
ATOM 1468 C CA . LEU A 1 191 ? -6.698 11.644 11.525 1.00 79.00 191 LEU A CA 1
ATOM 1469 C C . LEU A 1 191 ? -5.845 12.861 11.206 1.00 79.00 191 LEU A C 1
ATOM 1471 O O . LEU A 1 191 ? -6.276 13.970 11.495 1.00 79.00 191 LEU A O 1
ATOM 1475 N N . ARG A 1 192 ? -4.650 12.685 10.643 1.00 80.00 192 ARG A N 1
ATOM 1476 C CA . ARG A 1 192 ? -3.793 13.808 10.238 1.00 80.00 192 ARG A CA 1
ATOM 1477 C C . ARG A 1 192 ? -4.298 14.456 8.958 1.00 80.00 192 ARG A C 1
ATOM 1479 O O . ARG A 1 192 ? -4.355 15.680 8.903 1.00 80.00 192 ARG A O 1
ATOM 1486 N N . LEU A 1 193 ? -4.763 13.644 8.006 1.00 76.12 193 LEU A N 1
ATOM 1487 C CA . LEU A 1 193 ? -5.374 14.103 6.756 1.00 76.12 193 LEU A CA 1
ATOM 1488 C C . LEU A 1 193 ? -6.522 15.101 7.010 1.00 76.12 193 LEU A C 1
ATOM 1490 O O . LEU A 1 193 ? -6.672 16.081 6.287 1.00 76.12 193 LEU A O 1
ATOM 1494 N N . ARG A 1 194 ? -7.273 14.908 8.103 1.00 65.50 194 ARG A N 1
ATOM 1495 C CA . ARG A 1 194 ? -8.333 15.814 8.574 1.00 65.50 194 ARG A CA 1
ATOM 1496 C C . ARG A 1 194 ? -7.883 17.263 8.806 1.00 65.50 194 ARG A C 1
ATOM 1498 O O . ARG A 1 194 ? -8.696 18.168 8.635 1.00 65.50 194 ARG A O 1
ATOM 1505 N N . PHE A 1 195 ? -6.664 17.488 9.297 1.00 56.00 195 PHE A N 1
ATOM 1506 C CA . PHE A 1 195 ? -6.239 18.803 9.802 1.00 56.00 195 PHE A CA 1
ATOM 1507 C C . PHE A 1 195 ? -5.615 19.704 8.730 1.00 56.00 195 PHE A C 1
ATOM 1509 O O . PHE A 1 195 ? -5.372 20.882 8.987 1.00 56.00 195 PHE A O 1
ATOM 1516 N N . GLU A 1 196 ? -5.401 19.186 7.524 1.00 57.25 196 GLU A N 1
ATOM 1517 C CA . GLU A 1 196 ? -4.827 19.921 6.401 1.00 57.25 196 GLU A CA 1
ATOM 1518 C C . GLU A 1 196 ? -5.949 20.411 5.475 1.00 57.25 196 GLU A C 1
ATOM 1520 O O . GLU A 1 196 ? -6.209 19.805 4.440 1.00 57.25 196 GLU A O 1
ATOM 1525 N N . VAL A 1 197 ? -6.657 21.485 5.848 1.00 53.03 197 VAL A N 1
ATOM 1526 C CA . VAL A 1 197 ? -7.659 22.158 4.992 1.00 53.03 197 VAL A CA 1
ATOM 1527 C C . VAL A 1 197 ? -7.103 23.510 4.526 1.00 53.03 197 VAL A C 1
ATOM 1529 O O . VAL A 1 197 ? -7.051 24.441 5.332 1.00 53.03 197 VAL A O 1
ATOM 1532 N N . PRO A 1 198 ? -6.682 23.669 3.257 1.00 52.44 198 PRO A N 1
ATOM 1533 C CA . PRO A 1 198 ? -6.373 24.984 2.704 1.00 52.44 198 PRO A CA 1
ATOM 1534 C C . PRO A 1 198 ? -7.653 25.759 2.360 1.00 52.44 198 PRO A C 1
ATOM 1536 O O . PRO A 1 198 ? -8.616 25.203 1.836 1.00 52.44 198 PRO A O 1
ATOM 1539 N N . ALA A 1 199 ? -7.642 27.061 2.644 1.00 54.09 199 ALA A N 1
ATOM 1540 C CA . ALA A 1 199 ? -8.706 28.001 2.319 1.00 54.09 199 ALA A CA 1
ATOM 1541 C C . ALA A 1 199 ? -8.487 28.622 0.927 1.00 54.09 199 ALA A C 1
ATOM 1543 O O . ALA A 1 199 ? -7.452 29.238 0.710 1.00 54.09 199 ALA A O 1
ATOM 1544 N N . GLU A 1 200 ? -9.459 28.474 0.019 1.00 52.22 200 GLU A N 1
ATOM 1545 C CA . GLU A 1 200 ? -10.083 29.549 -0.784 1.00 52.22 200 GLU A CA 1
ATOM 1546 C C . GLU A 1 200 ? -11.146 28.948 -1.746 1.00 52.22 200 GLU A C 1
ATOM 1548 O O . GLU A 1 200 ? -10.825 28.074 -2.550 1.00 52.22 200 GLU A O 1
ATOM 1553 N N . PRO A 1 201 ? -12.427 29.375 -1.696 1.00 55.34 201 PRO A N 1
ATOM 1554 C CA . PRO A 1 201 ? -13.518 28.760 -2.475 1.00 55.34 201 PRO A CA 1
ATOM 1555 C C . PRO A 1 201 ? -13.470 28.970 -3.998 1.00 55.34 201 PRO A C 1
ATOM 1557 O O . PRO A 1 201 ? -14.214 28.321 -4.729 1.00 55.34 201 PRO A O 1
ATOM 1560 N N . SER A 1 202 ? -12.662 29.907 -4.493 1.00 53.72 202 SER A N 1
ATOM 1561 C CA . SER A 1 202 ? -12.767 30.455 -5.854 1.00 53.72 202 SER A CA 1
ATOM 1562 C C . SER A 1 202 ? -12.023 29.670 -6.944 1.00 53.72 202 SER A C 1
ATOM 1564 O O . SER A 1 202 ? -12.108 30.061 -8.106 1.00 53.72 202 SER A O 1
ATOM 1566 N N . ALA A 1 203 ? -11.329 28.575 -6.614 1.00 56.69 203 ALA A N 1
ATOM 1567 C CA . ALA A 1 203 ? -10.505 27.816 -7.567 1.00 56.69 203 ALA A CA 1
ATOM 1568 C C . ALA A 1 203 ? -10.650 26.282 -7.469 1.00 56.69 203 ALA A C 1
ATOM 1570 O O . ALA A 1 203 ? -9.747 25.559 -7.877 1.00 56.69 203 ALA A O 1
ATOM 1571 N N . ARG A 1 204 ? -11.765 25.777 -6.924 1.00 61.31 204 ARG A N 1
ATOM 1572 C CA . ARG A 1 204 ? -11.966 24.333 -6.711 1.00 61.31 204 ARG A CA 1
ATOM 1573 C C . ARG A 1 204 ? -12.241 23.587 -8.017 1.00 61.31 204 ARG A C 1
ATOM 1575 O O . ARG A 1 204 ? -13.130 23.970 -8.781 1.00 61.31 204 ARG A O 1
ATOM 1582 N N . THR A 1 205 ? -11.511 22.503 -8.240 1.00 66.88 205 THR A N 1
ATOM 1583 C CA . THR A 1 205 ? -11.794 21.494 -9.267 1.00 66.88 205 THR A CA 1
ATOM 1584 C C . THR A 1 205 ? -12.844 20.490 -8.770 1.00 66.88 205 THR A C 1
ATOM 1586 O O . THR A 1 205 ? -13.213 20.490 -7.598 1.00 66.88 205 THR A O 1
ATOM 1589 N N . ALA A 1 206 ? -13.359 19.631 -9.658 1.00 66.56 206 ALA A N 1
ATOM 1590 C CA . ALA A 1 206 ? -14.274 18.556 -9.257 1.00 66.56 206 ALA A CA 1
ATOM 1591 C C . ALA A 1 206 ? -13.592 17.521 -8.341 1.00 66.56 206 ALA A C 1
ATOM 1593 O O . ALA A 1 206 ? -14.222 17.020 -7.414 1.00 66.56 206 ALA A O 1
ATOM 1594 N N . GLU A 1 207 ? -12.304 17.258 -8.570 1.00 66.81 207 GLU A N 1
ATOM 1595 C CA . GLU A 1 207 ? -11.477 16.377 -7.736 1.00 66.81 207 GLU A CA 1
ATOM 1596 C C . GLU A 1 207 ? -11.319 16.948 -6.320 1.00 66.81 207 GLU A C 1
ATOM 1598 O O . GLU A 1 207 ? -11.506 16.222 -5.347 1.00 66.81 207 GLU A O 1
ATOM 1603 N N . ASP A 1 208 ? -11.109 18.265 -6.187 1.00 70.25 208 ASP A N 1
ATOM 1604 C CA . ASP A 1 208 ? -11.034 18.925 -4.873 1.00 70.25 208 ASP A CA 1
ATOM 1605 C C . ASP A 1 208 ? -12.329 18.761 -4.060 1.00 70.25 208 ASP A C 1
ATOM 1607 O O . ASP A 1 208 ? -12.288 18.656 -2.834 1.00 70.25 208 ASP A O 1
ATOM 1611 N N . VAL A 1 209 ? -13.489 18.750 -4.729 1.00 72.06 209 VAL A N 1
ATOM 1612 C CA . VAL A 1 209 ? -14.792 18.571 -4.070 1.00 72.06 209 VAL A CA 1
ATOM 1613 C C . VAL A 1 209 ? -14.960 17.136 -3.574 1.00 72.06 209 VAL A C 1
ATOM 1615 O O . VAL A 1 209 ? -15.354 16.944 -2.426 1.00 72.06 209 VAL A O 1
ATOM 1618 N N . GLU A 1 210 ? -14.621 16.134 -4.389 1.00 72.81 210 GLU A N 1
ATOM 1619 C CA . GLU A 1 210 ? -14.701 14.724 -3.981 1.00 72.81 210 GLU A CA 1
ATOM 1620 C C . GLU A 1 210 ? -13.724 14.416 -2.831 1.00 72.81 210 GLU A C 1
ATOM 1622 O O . GLU A 1 210 ? -14.075 13.730 -1.870 1.00 72.81 210 GLU A O 1
ATOM 1627 N N . GLU A 1 211 ? -12.516 14.985 -2.863 1.00 75.56 211 GLU A N 1
ATOM 1628 C CA . GLU A 1 211 ? -11.559 14.885 -1.759 1.00 75.56 211 GLU A CA 1
ATOM 1629 C C . GLU A 1 211 ? -12.073 15.544 -0.467 1.00 75.56 211 GLU A C 1
ATOM 1631 O O . GLU A 1 211 ? -11.915 14.980 0.622 1.00 75.56 211 GLU A O 1
ATOM 1636 N N . GLU A 1 212 ? -12.705 16.720 -0.556 1.00 75.19 212 GLU A N 1
ATOM 1637 C CA . GLU A 1 212 ? -13.331 17.383 0.596 1.00 75.19 212 GLU A CA 1
ATOM 1638 C C . GLU A 1 212 ? -14.495 16.566 1.178 1.00 75.19 212 GLU A C 1
ATOM 1640 O O . GLU A 1 212 ? -14.649 16.506 2.405 1.00 75.19 212 GLU A O 1
ATOM 1645 N N . GLU A 1 213 ? -15.294 15.914 0.330 1.00 77.56 213 GLU A N 1
ATOM 1646 C CA . GLU A 1 213 ? -16.361 15.003 0.756 1.00 77.56 213 GLU A CA 1
ATOM 1647 C C . GLU A 1 213 ? -15.793 13.815 1.537 1.00 77.56 213 GLU A C 1
ATOM 1649 O O . GLU A 1 213 ? -16.259 13.546 2.646 1.00 77.56 213 GLU A O 1
ATOM 1654 N N . ILE A 1 214 ? -14.727 13.179 1.036 1.00 77.12 214 ILE A N 1
ATOM 1655 C CA . ILE A 1 214 ? -14.040 12.080 1.737 1.00 77.12 214 ILE A CA 1
ATOM 1656 C C . ILE A 1 214 ? -13.518 12.552 3.095 1.00 77.12 214 ILE A C 1
ATOM 1658 O O . ILE A 1 214 ? -13.737 11.893 4.112 1.00 77.12 214 ILE A O 1
ATOM 1662 N N . VAL A 1 215 ? -12.856 13.712 3.150 1.00 76.50 215 VAL A N 1
ATOM 1663 C CA . VAL A 1 215 ? -12.358 14.271 4.418 1.00 76.50 215 VAL A CA 1
ATOM 1664 C C . VAL A 1 215 ? -13.510 14.541 5.392 1.00 76.50 215 VAL A C 1
ATOM 1666 O O . VAL A 1 215 ? -13.385 14.255 6.584 1.00 76.50 215 VAL A O 1
ATOM 1669 N N . THR A 1 216 ? -14.640 15.059 4.912 1.00 78.38 216 THR A N 1
ATOM 1670 C CA . THR A 1 216 ? -15.826 15.339 5.739 1.00 78.38 216 THR A CA 1
ATOM 1671 C C . THR A 1 216 ? -16.482 14.058 6.254 1.00 78.38 216 THR A C 1
ATOM 1673 O O . THR A 1 216 ? -16.876 13.983 7.417 1.00 78.38 216 THR A O 1
ATOM 1676 N N . GLU A 1 217 ? -16.569 13.023 5.428 1.00 76.81 217 GLU A N 1
ATOM 1677 C CA . GLU A 1 217 ? -17.111 11.721 5.817 1.00 76.81 217 GLU A CA 1
ATOM 1678 C C . GLU A 1 217 ? -16.224 11.045 6.872 1.00 76.81 217 GLU A C 1
ATOM 1680 O O . GLU A 1 217 ? -16.715 10.620 7.922 1.00 76.81 217 GLU A O 1
ATOM 1685 N N . VAL A 1 218 ? -14.899 11.078 6.681 1.00 74.25 218 VAL A N 1
ATOM 1686 C CA . VAL A 1 218 ? -13.913 10.644 7.687 1.00 74.25 218 VAL A CA 1
ATOM 1687 C C . VAL A 1 218 ? -14.094 11.401 9.008 1.00 74.25 218 VAL A C 1
ATOM 1689 O O . VAL A 1 218 ? -13.989 10.803 10.082 1.00 74.25 218 VAL A O 1
ATOM 1692 N N . GLN A 1 219 ? -14.398 12.705 8.966 1.00 73.00 219 GLN A N 1
ATOM 1693 C CA . GLN A 1 219 ? -14.677 13.492 10.174 1.00 73.00 219 GLN A CA 1
ATOM 1694 C C . GLN A 1 219 ? -15.927 13.008 10.908 1.00 73.00 219 GLN A C 1
ATOM 1696 O O . GLN A 1 219 ? -15.886 12.840 12.130 1.00 73.00 219 GLN A O 1
ATOM 1701 N N . GLN A 1 220 ? -17.029 12.810 10.184 1.00 77.12 220 GLN A N 1
ATOM 1702 C CA . GLN A 1 220 ? -18.295 12.367 10.768 1.00 77.12 220 GLN A CA 1
ATOM 1703 C C . GLN A 1 220 ? -18.146 10.989 11.402 1.00 77.12 220 GLN A C 1
ATOM 1705 O O . GLN A 1 220 ? -18.537 10.796 12.556 1.00 77.12 220 GLN A O 1
ATOM 1710 N N . TRP A 1 221 ? -17.512 10.066 10.682 1.00 75.38 221 TRP A N 1
ATOM 1711 C CA . TRP A 1 221 ? -17.198 8.747 11.200 1.00 75.38 221 TRP A CA 1
ATOM 1712 C C . TRP A 1 221 ? -16.376 8.826 12.497 1.00 75.38 221 TRP A C 1
ATOM 1714 O O . TRP A 1 221 ? -16.718 8.197 13.500 1.00 75.38 221 TRP A O 1
ATOM 1724 N N . PHE A 1 222 ? -15.311 9.631 12.524 1.00 72.44 222 PHE A N 1
ATOM 1725 C CA . PHE A 1 222 ? -14.452 9.704 13.703 1.00 72.44 222 PHE A CA 1
ATOM 1726 C C . PHE A 1 222 ? -15.165 10.297 14.928 1.00 72.44 222 PHE A C 1
ATOM 1728 O O . PHE A 1 222 ? -14.888 9.915 16.069 1.00 72.44 222 PHE A O 1
ATOM 1735 N N . GLU A 1 223 ? -16.093 11.234 14.723 1.00 78.06 223 GLU A N 1
ATOM 1736 C CA . GLU A 1 223 ? -16.921 11.747 15.814 1.00 78.06 223 GLU A CA 1
ATOM 1737 C C . GLU A 1 223 ? -17.864 10.667 16.359 1.00 78.06 223 GLU A C 1
ATOM 1739 O O . GLU A 1 223 ? -17.991 10.529 17.577 1.00 78.06 223 GLU A O 1
ATOM 1744 N N . GLN A 1 224 ? -18.445 9.846 15.479 1.00 77.69 224 GLN A N 1
ATOM 1745 C CA . GLN A 1 224 ? -19.265 8.699 15.876 1.00 77.69 224 GLN A CA 1
ATOM 1746 C C . GLN A 1 224 ? -18.457 7.668 16.674 1.00 77.69 224 GLN A C 1
ATOM 1748 O O . GLN A 1 224 ? -18.925 7.228 17.723 1.00 77.69 224 GLN A O 1
ATOM 1753 N N . LEU A 1 225 ? -17.230 7.346 16.249 1.00 73.50 225 LEU A N 1
ATOM 1754 C CA . LEU A 1 225 ? -16.342 6.442 16.989 1.00 73.50 225 LEU A CA 1
ATOM 1755 C C . LEU A 1 225 ? -16.029 6.979 18.394 1.00 73.50 225 LEU A C 1
ATOM 1757 O O . LEU A 1 225 ? -16.128 6.259 19.384 1.00 73.50 225 LEU A O 1
ATOM 1761 N N . LYS A 1 226 ? -15.680 8.266 18.522 1.00 76.12 226 LYS A N 1
ATOM 1762 C CA . LYS A 1 226 ? -15.443 8.871 19.846 1.00 76.12 226 LYS A CA 1
ATOM 1763 C C . LYS A 1 226 ? -16.682 8.808 20.732 1.00 76.12 226 LYS A C 1
ATOM 1765 O O . LYS A 1 226 ? -16.552 8.653 21.947 1.00 76.12 226 LYS A O 1
ATOM 1770 N N . GLN A 1 227 ? -17.864 8.962 20.143 1.00 78.62 227 GLN A N 1
ATOM 1771 C CA . GLN A 1 227 ? -19.113 8.872 20.879 1.00 78.62 227 GLN A CA 1
ATOM 1772 C C . GLN A 1 227 ? -19.399 7.434 21.332 1.00 78.62 227 GLN A C 1
ATOM 1774 O O . GLN A 1 227 ? -19.728 7.248 22.502 1.00 78.62 227 GLN A O 1
ATOM 1779 N N . SER A 1 228 ? -19.186 6.424 20.477 1.00 75.75 228 SER A N 1
ATOM 1780 C CA . SER A 1 228 ? -19.379 5.017 20.856 1.00 75.75 228 SER A CA 1
ATOM 1781 C C . SER A 1 228 ? -18.441 4.602 21.988 1.00 75.75 228 SER A C 1
ATOM 1783 O O . SER A 1 228 ? -18.911 4.067 22.988 1.00 75.75 228 SER A O 1
ATOM 1785 N N . LEU A 1 229 ? -17.155 4.960 21.902 1.00 75.19 229 LEU A N 1
ATOM 1786 C CA . LEU A 1 229 ? -16.163 4.671 22.943 1.00 75.19 229 LEU A CA 1
ATOM 1787 C C . LEU A 1 229 ? -16.529 5.317 24.288 1.00 75.19 229 LEU A C 1
ATOM 1789 O O . LEU A 1 229 ? -16.362 4.717 25.349 1.00 75.19 229 LEU A O 1
ATOM 1793 N N . ARG A 1 230 ? -17.063 6.546 24.269 1.00 77.31 230 ARG A N 1
ATOM 1794 C CA . ARG A 1 230 ? -17.555 7.215 25.487 1.00 77.31 230 ARG A CA 1
ATOM 1795 C C . ARG A 1 230 ? -18.767 6.506 26.078 1.00 77.31 230 ARG A C 1
ATOM 1797 O O . ARG A 1 230 ? -18.880 6.424 27.301 1.00 77.31 230 ARG A O 1
ATOM 1804 N N . ASP A 1 231 ? -19.680 6.042 25.236 1.00 80.50 231 ASP A N 1
ATOM 1805 C CA . ASP A 1 231 ? -20.894 5.365 25.682 1.00 80.50 231 ASP A CA 1
ATOM 1806 C C . ASP A 1 231 ? -20.600 3.948 26.198 1.00 80.50 231 ASP A C 1
ATOM 1808 O O . ASP A 1 231 ? -21.204 3.531 27.187 1.00 80.50 231 ASP A O 1
ATOM 1812 N N . GLU A 1 232 ? -19.630 3.243 25.613 1.00 78.06 232 GLU A N 1
ATOM 1813 C CA . GLU A 1 232 ? -19.099 1.974 26.127 1.00 78.06 232 GLU A CA 1
ATOM 1814 C C . GLU A 1 232 ? -18.432 2.156 27.488 1.00 78.06 232 GLU A C 1
ATOM 1816 O O . GLU A 1 232 ? -18.865 1.528 28.454 1.00 78.06 232 GLU A O 1
ATOM 1821 N N . ALA A 1 233 ? -17.497 3.103 27.617 1.00 78.75 233 ALA A N 1
ATOM 1822 C CA . ALA A 1 233 ? -16.843 3.394 28.893 1.00 78.75 233 ALA A CA 1
ATOM 1823 C C . ALA A 1 233 ? -17.852 3.773 29.995 1.00 78.75 233 ALA A C 1
ATOM 1825 O O . ALA A 1 233 ? -17.716 3.371 31.151 1.00 78.75 233 ALA A O 1
ATOM 1826 N N . ARG A 1 234 ? -18.915 4.516 29.648 1.00 83.06 234 ARG A N 1
ATOM 1827 C CA . ARG A 1 234 ? -20.013 4.827 30.581 1.00 83.06 234 ARG A CA 1
ATOM 1828 C C . ARG A 1 234 ? -20.799 3.587 30.993 1.00 83.06 234 ARG A C 1
ATOM 1830 O O . ARG A 1 234 ? -21.170 3.475 32.160 1.00 83.06 234 ARG A O 1
ATOM 1837 N N . ARG A 1 235 ? -21.094 2.681 30.057 1.00 80.50 235 ARG A N 1
ATOM 1838 C CA . ARG A 1 235 ? -21.813 1.430 30.345 1.00 80.50 235 ARG A CA 1
ATOM 1839 C C . ARG A 1 235 ? -20.987 0.511 31.234 1.00 80.50 235 ARG A C 1
ATOM 1841 O O . ARG A 1 235 ? -21.538 -0.023 32.192 1.00 80.50 235 ARG A O 1
ATOM 1848 N N . GLU A 1 236 ? -19.698 0.362 30.949 1.00 82.12 236 GLU A N 1
ATOM 1849 C CA . GLU A 1 236 ? -18.771 -0.414 31.776 1.00 82.12 236 GLU A CA 1
ATOM 1850 C C . GLU A 1 236 ? -18.692 0.159 33.191 1.00 82.12 236 GLU A C 1
ATOM 1852 O O . GLU A 1 236 ? -18.961 -0.562 34.149 1.00 82.12 236 GLU A O 1
ATOM 1857 N N . ALA A 1 237 ? -18.483 1.473 33.331 1.00 82.31 237 ALA A N 1
ATOM 1858 C CA . ALA A 1 237 ? -18.455 2.137 34.634 1.00 82.31 237 ALA A CA 1
ATOM 1859 C C . ALA A 1 237 ? -19.770 1.971 35.421 1.00 82.31 237 ALA A C 1
ATOM 1861 O O . ALA A 1 237 ? -19.750 1.761 36.634 1.00 82.31 237 ALA A O 1
ATOM 1862 N N . LEU A 1 238 ? -20.927 2.027 34.748 1.00 85.00 238 LEU A N 1
ATOM 1863 C CA . LEU A 1 238 ? -22.229 1.803 35.386 1.00 85.00 238 LEU A CA 1
ATOM 1864 C C . LEU A 1 238 ? -22.389 0.348 35.861 1.00 85.00 238 LEU A C 1
ATOM 1866 O O . LEU A 1 238 ? -22.952 0.101 36.928 1.00 85.00 238 LEU A O 1
ATOM 1870 N N . LEU A 1 239 ? -21.927 -0.621 35.066 1.00 83.44 239 LEU A N 1
ATOM 1871 C CA . LEU A 1 239 ? -21.978 -2.042 35.412 1.00 83.44 239 LEU A CA 1
ATOM 1872 C C . LEU A 1 239 ? -21.053 -2.371 36.587 1.00 83.44 239 LEU A C 1
ATOM 1874 O O . LEU A 1 239 ? -21.474 -3.096 37.491 1.00 83.44 239 LEU A O 1
ATOM 1878 N N . GLU A 1 240 ? -19.835 -1.829 36.583 1.00 80.69 240 GLU A N 1
ATOM 1879 C CA . GLU A 1 240 ? -18.861 -1.954 37.670 1.00 80.69 240 GLU A CA 1
ATOM 1880 C C . GLU A 1 240 ? -19.430 -1.343 38.959 1.00 80.69 240 GLU A C 1
ATOM 1882 O O . GLU A 1 240 ? -19.617 -2.051 39.949 1.00 80.69 240 GLU A O 1
ATOM 1887 N N . GLY A 1 241 ? -19.875 -0.080 38.910 1.00 82.38 241 GLY A N 1
ATOM 1888 C CA . GLY A 1 241 ? -20.436 0.616 40.071 1.00 82.38 241 GLY A CA 1
ATOM 1889 C C . GLY A 1 241 ? -21.706 -0.041 40.621 1.00 82.38 241 GLY A C 1
ATOM 1890 O O . GLY A 1 241 ? -21.918 -0.088 41.833 1.00 82.38 241 GLY A O 1
ATOM 1891 N N . ARG A 1 242 ? -22.549 -0.632 39.759 1.00 85.19 242 ARG A N 1
ATOM 1892 C CA . ARG A 1 242 ? -23.714 -1.408 40.212 1.00 85.19 242 ARG A CA 1
ATOM 1893 C C . ARG A 1 242 ? -23.298 -2.695 40.922 1.00 85.19 242 ARG A C 1
ATOM 1895 O O . ARG A 1 242 ? -23.948 -3.073 41.896 1.00 85.19 242 ARG A O 1
ATOM 1902 N N . LYS A 1 243 ? -22.268 -3.393 40.436 1.00 82.50 243 LYS A N 1
ATOM 1903 C CA . LYS A 1 243 ? -21.746 -4.601 41.094 1.00 82.50 243 LYS A CA 1
ATOM 1904 C C . LYS A 1 243 ? -21.137 -4.265 42.451 1.00 82.50 243 LYS A C 1
ATOM 1906 O O . LYS A 1 243 ? -21.450 -4.956 43.419 1.00 82.50 243 LYS A O 1
ATOM 1911 N N . GLU A 1 244 ? -20.320 -3.219 42.519 1.00 81.12 244 GLU A N 1
ATOM 1912 C CA . GLU A 1 244 ? -19.681 -2.755 43.754 1.00 81.12 244 GLU A CA 1
ATOM 1913 C C . GLU A 1 244 ? -20.724 -2.326 44.790 1.00 81.12 244 GLU A C 1
ATOM 1915 O O . GLU A 1 244 ? -20.754 -2.885 45.886 1.00 81.12 244 GLU A O 1
ATOM 1920 N N . GLY A 1 245 ? -21.675 -1.465 44.411 1.00 82.81 245 GLY A N 1
ATOM 1921 C CA . GLY A 1 245 ? -22.737 -1.014 45.316 1.00 82.81 245 GLY A CA 1
ATOM 1922 C C . GLY A 1 245 ? -23.644 -2.147 45.811 1.00 82.81 245 GLY A C 1
ATOM 1923 O O . GLY A 1 245 ? -24.066 -2.153 46.967 1.00 82.81 245 GLY A O 1
ATOM 1924 N N . LEU A 1 246 ? -23.913 -3.161 44.976 1.00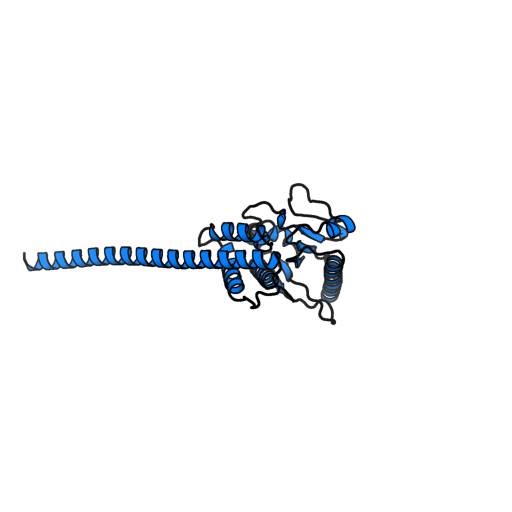 82.31 246 LEU A N 1
ATOM 1925 C CA . LEU A 1 246 ? -24.677 -4.336 45.408 1.00 82.31 246 LEU A CA 1
ATOM 1926 C C . LEU A 1 246 ? -23.888 -5.199 46.403 1.00 82.31 246 LEU A C 1
ATOM 1928 O O . LEU A 1 246 ? -24.487 -5.790 47.298 1.00 82.31 246 LEU A O 1
ATOM 1932 N N . GLN A 1 247 ? -22.564 -5.302 46.247 1.00 79.19 247 GLN A N 1
ATOM 1933 C CA . GLN A 1 247 ? -21.709 -6.033 47.183 1.00 79.19 247 GLN A CA 1
ATOM 1934 C C . GLN A 1 247 ? -21.551 -5.299 48.516 1.00 79.19 247 GLN A C 1
ATOM 1936 O O . GLN A 1 247 ? -21.634 -5.949 49.560 1.00 79.19 247 GLN A O 1
ATOM 1941 N N . GLU A 1 248 ? -21.343 -3.982 48.494 1.00 79.56 248 GLU A N 1
ATOM 1942 C CA . GLU A 1 248 ? -21.258 -3.158 49.704 1.00 79.56 248 GLU A CA 1
ATOM 1943 C C . GLU A 1 248 ? -22.572 -3.183 50.482 1.00 79.56 248 GLU A C 1
ATOM 1945 O O . GLU A 1 248 ? -22.570 -3.598 51.640 1.00 79.56 248 GLU A O 1
ATOM 1950 N N . GLY A 1 249 ? -23.707 -2.917 49.826 1.00 82.06 249 GLY A N 1
ATOM 1951 C CA . GLY A 1 249 ? -25.015 -2.964 50.487 1.00 82.06 249 GLY A CA 1
ATOM 1952 C C . GLY A 1 249 ? -25.347 -4.341 51.078 1.00 82.06 249 GLY A C 1
ATOM 1953 O O . GLY A 1 249 ? -25.967 -4.439 52.137 1.00 82.06 249 GLY A O 1
ATOM 1954 N N . ARG A 1 250 ? -24.883 -5.436 50.453 1.00 79.81 250 ARG A N 1
ATOM 1955 C CA . ARG A 1 250 ? -25.026 -6.788 51.024 1.00 79.81 250 ARG A CA 1
ATOM 1956 C C . ARG A 1 250 ? -24.186 -6.985 52.280 1.00 79.81 250 ARG A C 1
ATOM 1958 O O . ARG A 1 250 ? -24.642 -7.673 53.187 1.00 79.81 250 ARG A O 1
ATOM 1965 N N . LYS A 1 251 ? -22.962 -6.450 52.314 1.00 76.75 251 LYS A N 1
ATOM 1966 C CA . LYS A 1 251 ? -22.067 -6.543 53.478 1.00 76.75 251 LYS A CA 1
ATOM 1967 C C . LYS A 1 251 ? -22.590 -5.704 54.640 1.00 76.75 251 LYS A C 1
ATOM 1969 O O . LYS A 1 251 ? -22.604 -6.202 55.761 1.00 76.75 251 LYS A O 1
ATOM 1974 N N . GLU A 1 252 ? -23.041 -4.484 54.369 1.00 77.94 252 GLU A N 1
ATOM 1975 C CA . GLU A 1 252 ? -23.605 -3.580 55.376 1.00 77.94 252 GLU A CA 1
ATOM 1976 C C . GLU A 1 252 ? -24.886 -4.154 55.987 1.00 77.94 252 GLU A C 1
ATOM 1978 O O . GLU A 1 252 ? -24.957 -4.312 57.204 1.00 77.94 252 GLU A O 1
ATOM 1983 N N . GLY A 1 253 ? -25.835 -4.612 55.161 1.00 77.19 253 GLY A N 1
ATOM 1984 C CA . GLY A 1 253 ? -27.069 -5.229 55.660 1.00 77.19 253 GLY A CA 1
ATOM 1985 C C . GLY A 1 253 ? -26.836 -6.504 56.485 1.00 77.19 253 GLY A C 1
ATOM 1986 O O . GLY A 1 253 ? -27.566 -6.770 57.439 1.00 77.19 253 GLY A O 1
ATOM 1987 N N . LEU A 1 254 ? -25.793 -7.285 56.173 1.00 73.75 254 LEU A N 1
ATOM 1988 C CA . LEU A 1 254 ? -25.401 -8.445 56.985 1.00 73.75 254 LEU A CA 1
ATOM 1989 C C . LEU A 1 254 ? -24.808 -8.029 58.337 1.00 73.75 254 LEU A C 1
ATOM 1991 O O . LEU A 1 254 ? -25.058 -8.692 59.340 1.00 73.75 254 LEU A O 1
ATOM 1995 N N . GLN A 1 255 ? -24.019 -6.953 58.370 1.00 69.50 255 GLN A N 1
ATOM 1996 C CA . GLN A 1 255 ? -23.437 -6.435 59.607 1.00 69.50 255 GLN A CA 1
ATOM 1997 C C . GLN A 1 255 ? -24.479 -5.786 60.520 1.00 69.50 255 GLN A C 1
ATOM 1999 O O . GLN A 1 255 ? -24.387 -5.953 61.733 1.00 69.50 255 GLN A O 1
ATOM 2004 N N . GLU A 1 256 ? -25.454 -5.065 59.968 1.00 71.00 256 GLU A N 1
ATOM 2005 C CA . GLU A 1 256 ? -26.554 -4.486 60.748 1.00 71.00 256 GLU A CA 1
ATOM 2006 C C . GLU A 1 256 ? -27.475 -5.578 61.301 1.00 71.00 256 GLU A C 1
ATOM 2008 O O . GLU A 1 256 ? -27.730 -5.604 62.504 1.00 71.00 256 GLU A O 1
ATOM 2013 N N . GLY A 1 257 ? -27.850 -6.568 60.483 1.00 69.50 257 GLY A N 1
ATOM 2014 C CA . GLY A 1 257 ? -28.651 -7.706 60.947 1.00 69.50 257 GLY A CA 1
ATOM 2015 C C . GLY A 1 257 ? -27.975 -8.554 62.035 1.00 69.50 257 GLY A C 1
ATOM 2016 O O . GLY A 1 257 ? -28.660 -9.143 62.863 1.00 69.50 257 GLY A O 1
ATOM 2017 N N . LEU A 1 258 ? -26.637 -8.594 62.075 1.00 65.06 258 LEU A N 1
ATOM 2018 C CA . LEU A 1 258 ? -25.858 -9.246 63.141 1.00 65.06 258 LEU A CA 1
ATOM 2019 C C . LEU A 1 258 ? -25.732 -8.407 64.423 1.00 65.06 258 LEU A C 1
ATOM 2021 O O . LEU A 1 258 ? -25.353 -8.951 65.456 1.00 65.06 258 LEU A O 1
ATOM 2025 N N . LYS A 1 259 ? -25.977 -7.093 64.364 1.00 61.59 259 LYS A N 1
ATOM 2026 C CA . LYS A 1 259 ? -25.939 -6.202 65.537 1.00 61.59 259 LYS A CA 1
ATOM 2027 C C . LYS A 1 259 ? -27.298 -6.074 66.224 1.00 61.59 259 LYS A C 1
ATOM 2029 O O . LYS A 1 259 ? -27.330 -5.730 67.402 1.00 61.59 259 LYS A O 1
ATOM 2034 N N . GLU A 1 260 ? -28.387 -6.310 65.497 1.00 59.28 260 GLU A N 1
ATOM 2035 C CA . GLU A 1 260 ? -29.761 -6.162 65.999 1.00 59.28 260 GLU A CA 1
ATOM 2036 C C . GLU A 1 260 ? -30.428 -7.482 66.439 1.00 59.28 260 GLU A C 1
ATOM 2038 O O . GLU A 1 260 ? -31.506 -7.437 67.033 1.00 59.28 260 GLU A O 1
ATOM 2043 N N . GLY A 1 261 ? -29.806 -8.640 66.178 1.00 49.03 261 GLY A N 1
ATOM 2044 C CA . GLY A 1 261 ? -30.259 -9.968 66.628 1.00 49.03 261 GLY A CA 1
ATOM 2045 C C . GLY A 1 261 ? -29.428 -10.528 67.775 1.00 49.03 261 GLY A C 1
ATOM 2046 O O . GLY A 1 261 ? -30.027 -11.206 68.640 1.00 49.03 261 GLY A O 1
#

Radius of gyration: 24.91 Å; Cα contacts (8 Å, |Δi|>4): 338; chains: 1; bounding box: 62×46×91 Å